Protein AF-X1BNF7-F1 (afdb_monomer)

pLDDT: mean 85.46, std 10.98, range [56.09, 97.94]

Organism: NCBI:txid412755

Sequence (201 aa):
MNPGVFVPNIRRFVTGIESASKRLAVSIHEDSFTQRNDVMMGLYATAMIAQDDRNWLPTDAMIDNWFSLALESQRDHRMYQYDWKTFDGTVKQFDNLSLSYILLSEIRSFQSDINMVGSISQNGGVPRVTTDGRIKTMPLIHCLDHHSFTELAHYMPYTGEPYSVLFGNIWRQVVGVNPRKPSYEKYYPTMEAQPFVIQVR

Solvent-accessible surface area (backbone atoms only — not comparable to full-atom values): 11619 Å² total; per-residue (Å²): 129,64,86,49,50,78,40,75,93,78,70,41,76,43,34,41,62,22,51,50,32,38,48,55,41,50,50,39,58,73,69,12,35,76,89,58,38,65,58,44,26,47,25,33,53,47,19,46,47,28,68,74,38,78,83,62,74,82,52,70,69,55,53,54,50,51,53,50,50,50,54,52,21,69,69,42,58,32,21,49,46,66,51,45,87,74,46,82,85,64,79,84,60,96,47,48,46,36,47,34,23,52,44,36,51,74,67,61,60,58,67,66,58,34,26,33,41,38,20,21,35,58,64,70,59,42,73,34,83,37,68,88,45,72,68,95,68,82,61,71,63,57,75,62,42,58,92,81,42,66,66,57,67,77,74,43,86,84,81,83,66,58,66,69,58,53,52,53,50,49,36,70,74,51,58,74,67,53,50,58,41,75,91,39,50,85,50,60,87,55,51,74,71,33,68,70,51,56,77,68,109

Secondary structure (DSSP, 8-state):
----EEEGGGTEEE-HHHHHHHHHHHHHHHH---S-HHHHHHHHHHHHHHHH-TT----HHHHHHHHHHHHHHHH--EEE---TTS--S---S-SHHHHHHHHHHHHT--HHHHHHHHHHHHTTS-EEE------SS--GGGG--TTT-TTHHHHS---S--HHHHHHHHIIIII---TTSGGGGGGTTTGGGSHHHHHH-

Radius of gyration: 17.9 Å; Cα contacts (8 Å, |Δi|>4): 240; chains: 1; bounding box: 45×35×38 Å

Structure (mmCIF, N/CA/C/O backbone):
data_AF-X1BNF7-F1
#
_entry.id   AF-X1BNF7-F1
#
loop_
_atom_site.group_PDB
_atom_site.id
_atom_site.type_symbol
_atom_site.label_atom_id
_atom_site.label_alt_id
_atom_site.label_comp_id
_atom_site.label_asym_id
_atom_site.label_entity_id
_atom_site.label_seq_id
_atom_site.pdbx_PDB_ins_code
_atom_site.Cartn_x
_atom_site.Cartn_y
_atom_site.Cartn_z
_atom_site.occupancy
_atom_site.B_iso_or_equiv
_atom_site.a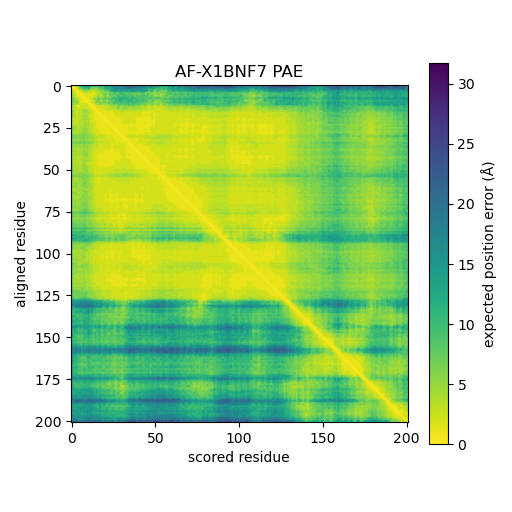uth_seq_id
_atom_site.auth_comp_id
_atom_site.auth_asym_id
_atom_site.auth_atom_id
_atom_site.pdbx_PDB_model_num
ATOM 1 N N . MET A 1 1 ? -5.218 -12.466 15.991 1.00 56.09 1 MET A N 1
ATOM 2 C CA . MET A 1 1 ? -5.023 -11.196 15.253 1.00 56.09 1 MET A CA 1
ATOM 3 C C . MET A 1 1 ? -4.109 -10.294 16.063 1.00 56.09 1 MET A C 1
ATOM 5 O O . MET A 1 1 ? -4.171 -10.358 17.284 1.00 56.09 1 MET A O 1
ATOM 9 N N . ASN A 1 2 ? -3.245 -9.511 15.410 1.00 66.44 2 ASN A N 1
ATOM 10 C CA . ASN A 1 2 ? -2.379 -8.550 16.099 1.00 66.44 2 ASN A CA 1
ATOM 11 C C . ASN A 1 2 ? -3.260 -7.492 16.803 1.00 66.44 2 ASN A C 1
ATOM 13 O O . ASN A 1 2 ? -4.135 -6.934 16.133 1.00 66.44 2 ASN A O 1
ATOM 17 N N . PRO A 1 3 ? -3.071 -7.232 18.113 1.00 69.75 3 PRO A N 1
ATOM 18 C CA . PRO A 1 3 ? -3.906 -6.301 18.869 1.00 69.75 3 PRO A CA 1
ATOM 19 C C . PRO A 1 3 ? -3.839 -4.863 18.344 1.00 69.75 3 PRO A C 1
ATOM 21 O O . PRO A 1 3 ? -4.772 -4.111 18.592 1.00 69.75 3 PRO A O 1
ATOM 24 N N . GLY A 1 4 ? -2.800 -4.491 17.589 1.00 78.19 4 GLY A N 1
ATOM 25 C CA . GLY A 1 4 ? -2.594 -3.139 17.076 1.00 78.19 4 GLY A CA 1
ATOM 26 C C . GLY A 1 4 ? -1.460 -2.401 17.786 1.00 78.19 4 GLY A C 1
ATOM 27 O O . GLY A 1 4 ? -0.798 -2.948 18.667 1.00 78.19 4 GLY A O 1
ATOM 28 N N . VAL A 1 5 ? -1.224 -1.149 17.394 1.00 80.25 5 VAL A N 1
ATOM 29 C CA . VAL A 1 5 ? -0.155 -0.308 17.954 1.00 80.25 5 VAL A CA 1
ATOM 30 C C . VAL A 1 5 ? -0.620 1.136 18.113 1.00 80.25 5 VAL A C 1
ATOM 32 O O . VAL A 1 5 ? -1.388 1.656 17.302 1.00 80.25 5 VAL A O 1
ATOM 35 N N . PHE A 1 6 ? -0.155 1.811 19.165 1.00 80.00 6 PHE A N 1
ATOM 36 C CA . PHE A 1 6 ? -0.357 3.249 19.303 1.00 80.00 6 PHE A CA 1
ATOM 37 C C . PHE A 1 6 ? 0.606 4.006 18.387 1.00 80.00 6 PHE A C 1
ATOM 39 O O . PHE A 1 6 ? 1.818 3.826 18.477 1.00 80.00 6 PHE A O 1
ATOM 46 N N . VAL A 1 7 ? 0.070 4.869 17.524 1.00 77.06 7 VAL A N 1
ATOM 47 C CA . VAL A 1 7 ? 0.844 5.685 16.586 1.00 77.06 7 VAL A CA 1
ATOM 48 C C . VAL A 1 7 ? 0.843 7.139 17.074 1.00 77.06 7 VAL A C 1
ATOM 50 O O . VAL A 1 7 ? -0.172 7.830 16.924 1.00 77.06 7 VAL A O 1
ATOM 53 N N . PRO A 1 8 ? 1.962 7.649 17.633 1.00 73.62 8 PRO A N 1
ATOM 54 C CA . PRO A 1 8 ? 2.004 8.976 18.253 1.00 73.62 8 PRO A CA 1
ATOM 55 C C . PRO A 1 8 ? 1.678 10.126 17.298 1.00 73.62 8 PRO A C 1
ATOM 57 O O . PRO A 1 8 ? 1.004 11.075 17.692 1.00 73.62 8 PRO A O 1
ATOM 60 N N . ASN A 1 9 ? 2.093 10.028 16.032 1.00 70.50 9 ASN A N 1
ATOM 61 C CA . ASN A 1 9 ? 1.924 11.101 1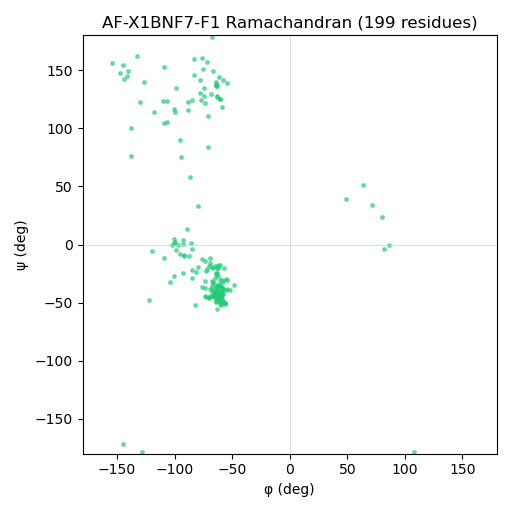5.044 1.00 70.50 9 ASN A CA 1
ATOM 62 C C . ASN A 1 9 ? 0.451 11.411 14.752 1.00 70.50 9 ASN A C 1
ATOM 64 O O . ASN A 1 9 ? 0.081 12.571 14.609 1.00 70.50 9 ASN A O 1
ATOM 68 N N . I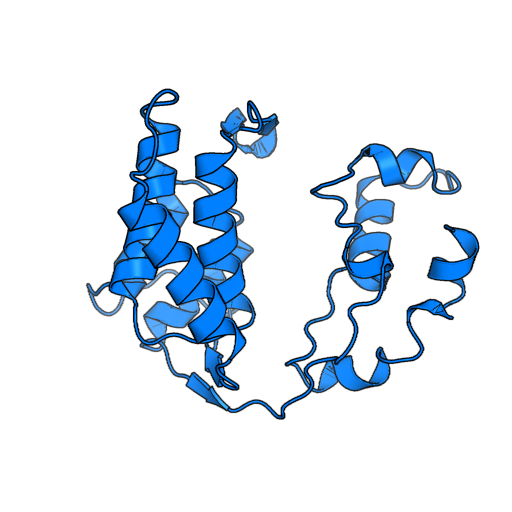LE A 1 10 ? -0.394 10.377 14.725 1.00 76.06 10 ILE A N 1
ATOM 69 C CA . ILE A 1 10 ? -1.851 10.512 14.569 1.00 76.06 10 ILE A CA 1
ATOM 70 C C . ILE A 1 10 ? -2.593 10.418 15.911 1.00 76.06 10 ILE A C 1
ATOM 72 O O . ILE A 1 10 ? -3.820 10.483 15.935 1.00 76.06 10 ILE A O 1
ATOM 76 N N . ARG A 1 11 ? -1.847 10.276 17.020 1.00 79.38 11 ARG A N 1
ATOM 77 C CA . ARG A 1 11 ? -2.322 10.175 18.410 1.00 79.38 11 ARG A CA 1
ATOM 78 C C . ARG A 1 11 ? -3.442 9.148 18.595 1.00 79.38 11 ARG A C 1
ATOM 80 O O . ARG A 1 11 ? -4.394 9.387 19.335 1.00 79.38 11 ARG A O 1
ATOM 87 N N . ARG A 1 12 ? -3.342 8.009 17.906 1.00 83.06 12 ARG A N 1
ATOM 88 C CA . ARG A 1 12 ? -4.411 7.005 17.828 1.00 83.06 12 ARG A CA 1
ATOM 89 C C . ARG A 1 12 ? -3.852 5.591 17.895 1.00 83.06 12 ARG A C 1
ATOM 91 O O . ARG A 1 12 ? -2.734 5.330 17.459 1.00 83.06 12 ARG A O 1
ATOM 98 N N . PHE A 1 13 ? -4.648 4.684 18.448 1.00 83.69 13 PHE A N 1
ATOM 99 C CA . PHE A 1 13 ? -4.388 3.252 18.406 1.00 83.69 13 PHE A CA 1
ATOM 100 C C . PHE A 1 13 ? -4.924 2.668 17.094 1.00 83.69 13 PHE A C 1
ATOM 102 O O . PHE A 1 13 ? -6.100 2.856 16.789 1.00 83.69 13 PHE A O 1
ATOM 109 N N . VAL A 1 14 ? -4.059 2.000 16.334 1.00 84.25 14 VAL A N 1
ATOM 110 C CA . VAL A 1 14 ? -4.347 1.435 15.009 1.00 84.25 14 VAL A CA 1
ATOM 111 C C . VAL A 1 14 ? -4.457 -0.076 15.132 1.00 84.25 14 VAL A C 1
ATOM 113 O O . VAL A 1 14 ? -3.514 -0.723 15.591 1.00 84.25 14 VAL A O 1
ATOM 116 N N . THR A 1 15 ? -5.590 -0.644 14.720 1.00 87.94 15 THR A N 1
ATOM 117 C CA . THR A 1 15 ? -5.824 -2.094 14.787 1.00 87.94 15 THR A CA 1
ATOM 118 C C . THR A 1 15 ? -5.071 -2.837 13.680 1.00 87.94 15 THR A C 1
ATOM 120 O O . THR A 1 15 ? -4.685 -2.264 12.656 1.00 87.94 15 THR A O 1
ATOM 123 N N . GLY A 1 16 ? -4.875 -4.148 13.855 1.00 89.00 16 GLY A N 1
ATOM 124 C CA . GLY A 1 16 ? -4.273 -4.985 12.814 1.00 89.00 16 GLY A CA 1
ATOM 125 C C . GLY A 1 16 ? -5.067 -4.976 11.501 1.00 89.00 16 GLY A C 1
ATOM 126 O O . GLY A 1 16 ? -4.462 -4.947 10.435 1.00 89.00 16 GLY A O 1
ATOM 127 N N . ILE A 1 17 ? -6.403 -4.943 11.572 1.00 92.75 17 ILE A N 1
ATOM 128 C CA . ILE A 1 17 ? -7.292 -4.921 10.397 1.00 92.75 17 ILE A CA 1
ATOM 129 C C . ILE A 1 17 ? -7.202 -3.583 9.667 1.00 92.75 17 ILE A C 1
ATOM 131 O O . ILE A 1 17 ? -7.060 -3.571 8.443 1.00 92.75 17 ILE A O 1
ATOM 135 N N . GLU A 1 18 ? -7.226 -2.468 10.403 1.00 92.75 18 GLU A N 1
ATOM 136 C CA . GLU A 1 18 ? -7.026 -1.136 9.828 1.00 92.75 18 GLU A CA 1
ATOM 137 C C . GLU A 1 18 ? -5.688 -1.069 9.085 1.00 92.75 18 GLU A C 1
ATOM 139 O O . GLU A 1 18 ? -5.629 -0.677 7.919 1.00 92.75 18 GLU A O 1
ATOM 144 N N . SER A 1 19 ? -4.610 -1.502 9.746 1.00 90.25 19 SER A N 1
ATOM 145 C CA . SER A 1 19 ? -3.276 -1.489 9.154 1.00 90.25 19 SER A CA 1
ATOM 146 C C . SER A 1 19 ? -3.200 -2.385 7.916 1.00 90.25 19 SER A C 1
ATOM 148 O O . SER A 1 19 ? -2.743 -1.931 6.869 1.00 90.25 19 SER A O 1
ATOM 150 N N . ALA A 1 20 ? -3.688 -3.626 8.003 1.00 92.06 20 ALA A N 1
ATOM 151 C CA . ALA A 1 20 ? -3.607 -4.600 6.918 1.00 92.06 20 ALA A CA 1
ATOM 152 C C . ALA A 1 20 ? -4.401 -4.168 5.678 1.00 92.06 20 ALA A C 1
ATOM 154 O O . ALA A 1 20 ? -3.856 -4.176 4.575 1.00 92.06 20 ALA A O 1
ATOM 155 N N . SER A 1 21 ? -5.657 -3.747 5.852 1.00 95.75 21 SER A N 1
ATOM 156 C CA . SER A 1 21 ? -6.522 -3.322 4.741 1.00 95.75 21 SER A CA 1
ATOM 157 C C . SER A 1 21 ? -5.976 -2.074 4.043 1.00 95.75 21 SER A C 1
ATOM 159 O O . SER A 1 21 ? -5.812 -2.067 2.821 1.00 95.75 21 SER A O 1
ATOM 161 N N . LYS A 1 22 ? -5.579 -1.056 4.818 1.00 95.25 22 LYS A N 1
ATOM 162 C CA . LYS A 1 22 ? -4.938 0.153 4.289 1.00 95.25 22 LYS A CA 1
ATOM 163 C C . LYS A 1 22 ? -3.637 -0.169 3.555 1.00 95.25 22 LYS A C 1
ATOM 165 O O . LYS A 1 22 ? -3.427 0.323 2.449 1.00 95.25 22 LYS A O 1
ATOM 170 N N . ARG A 1 23 ? -2.742 -0.956 4.166 1.00 92.56 23 ARG A N 1
ATOM 171 C CA . ARG A 1 23 ? -1.431 -1.278 3.579 1.00 92.56 23 ARG A CA 1
ATOM 172 C C . ARG A 1 23 ? -1.573 -2.080 2.296 1.00 92.56 23 ARG A C 1
ATOM 174 O O . ARG A 1 23 ? -0.885 -1.753 1.341 1.00 92.56 23 ARG A O 1
ATOM 181 N N . LEU A 1 24 ? -2.495 -3.042 2.237 1.00 95.62 24 LEU A N 1
ATOM 182 C CA . LEU A 1 24 ? -2.755 -3.788 1.008 1.00 95.62 24 LEU A CA 1
ATOM 183 C C . LEU A 1 24 ? -3.156 -2.853 -0.144 1.00 95.62 24 LEU A C 1
ATOM 185 O O . LEU A 1 24 ? -2.564 -2.924 -1.220 1.00 95.62 24 LEU A O 1
ATOM 189 N N . ALA A 1 25 ? -4.104 -1.942 0.090 1.00 97.25 25 ALA A N 1
ATOM 190 C CA . ALA A 1 25 ? -4.533 -0.987 -0.930 1.00 97.25 25 ALA A CA 1
ATOM 191 C C . ALA A 1 25 ? -3.404 -0.022 -1.339 1.00 97.25 25 ALA A C 1
ATOM 193 O O . ALA A 1 25 ? -3.158 0.180 -2.527 1.00 97.25 25 ALA A O 1
ATOM 194 N N . VAL A 1 26 ? -2.662 0.535 -0.374 1.00 95.69 26 VAL A N 1
ATOM 195 C CA . VAL A 1 26 ? -1.529 1.432 -0.667 1.00 95.69 26 VAL A CA 1
ATOM 196 C C . VAL A 1 26 ? -0.449 0.714 -1.480 1.00 95.69 26 VAL A C 1
ATOM 198 O O . VAL A 1 26 ? -0.023 1.252 -2.496 1.00 95.69 26 VAL A O 1
ATOM 201 N N . SER A 1 27 ? -0.057 -0.507 -1.107 1.00 93.56 27 SER A N 1
ATOM 202 C CA . SER A 1 27 ? 0.958 -1.273 -1.842 1.00 93.56 27 SER A CA 1
ATOM 203 C C . SER A 1 27 ? 0.525 -1.601 -3.273 1.00 93.56 27 SER A C 1
ATOM 205 O O . SER A 1 27 ? 1.345 -1.561 -4.189 1.00 93.56 27 SER A O 1
ATOM 207 N N . ILE A 1 28 ? -0.763 -1.882 -3.502 1.00 95.88 28 ILE A N 1
ATOM 208 C CA . ILE A 1 28 ? -1.275 -2.082 -4.863 1.00 95.88 28 ILE A CA 1
ATOM 209 C C . ILE A 1 28 ? -1.201 -0.777 -5.666 1.00 95.88 28 ILE A C 1
ATOM 211 O O . ILE A 1 28 ? -0.742 -0.808 -6.804 1.00 95.88 28 ILE A O 1
ATOM 215 N N . HIS A 1 29 ? -1.591 0.366 -5.093 1.00 96.06 29 HIS A N 1
ATOM 216 C CA . HIS A 1 29 ? -1.462 1.659 -5.773 1.00 96.06 29 HIS A CA 1
ATOM 217 C C . HIS A 1 29 ? -0.005 2.049 -6.062 1.00 96.06 29 HIS A C 1
ATOM 219 O O . HIS A 1 29 ? 0.281 2.620 -7.115 1.00 96.06 29 HIS A O 1
ATOM 225 N N . GLU A 1 30 ? 0.906 1.748 -5.139 1.00 92.81 30 GLU A N 1
ATOM 226 C CA . GLU A 1 30 ? 2.311 2.138 -5.226 1.00 92.81 30 GLU A CA 1
ATOM 227 C C . GLU A 1 30 ? 3.078 1.332 -6.273 1.00 92.81 30 GLU A C 1
ATOM 229 O O . GLU A 1 30 ? 3.832 1.902 -7.074 1.00 92.81 30 GLU A O 1
ATOM 234 N N . ASP A 1 31 ? 2.872 0.015 -6.266 1.00 89.25 31 ASP A N 1
ATOM 235 C CA . ASP A 1 31 ? 3.743 -0.925 -6.958 1.00 89.25 31 ASP A CA 1
ATOM 236 C C . ASP A 1 31 ? 3.029 -1.742 -8.030 1.00 89.25 31 ASP A C 1
ATOM 238 O O . ASP A 1 31 ? 3.684 -2.512 -8.726 1.00 89.25 31 ASP A O 1
ATOM 242 N N . SER A 1 32 ? 1.713 -1.635 -8.182 1.00 92.38 32 SER A N 1
ATOM 243 C CA . SER A 1 32 ? 0.928 -2.533 -9.027 1.00 92.38 32 SER A CA 1
ATOM 244 C C . SER A 1 32 ? -0.235 -1.809 -9.715 1.00 92.38 32 SER A C 1
ATOM 246 O O . SER A 1 32 ? -0.294 -0.577 -9.758 1.00 92.38 32 SER A O 1
ATOM 248 N N . PHE A 1 33 ? -1.106 -2.578 -10.360 1.00 94.88 33 PHE A N 1
ATOM 249 C CA . PHE A 1 33 ? -2.278 -2.113 -11.074 1.00 94.88 33 PHE A CA 1
ATOM 250 C C . PHE A 1 33 ? -3.417 -3.119 -10.910 1.00 94.88 33 PHE A C 1
ATOM 252 O O . PHE A 1 33 ? -3.205 -4.329 -10.949 1.00 94.88 33 PHE A O 1
ATOM 259 N N . THR A 1 34 ? -4.636 -2.604 -10.788 1.00 96.50 34 THR A N 1
ATOM 260 C CA . THR A 1 34 ? -5.869 -3.387 -10.845 1.00 96.50 34 THR A CA 1
ATOM 261 C C . THR A 1 34 ? -6.963 -2.566 -11.523 1.00 96.50 34 THR A C 1
ATOM 263 O O . THR A 1 34 ? -6.940 -1.336 -11.516 1.00 96.50 34 THR A O 1
ATOM 266 N N . GLN A 1 35 ? -7.945 -3.240 -12.118 1.00 95.69 35 GLN A N 1
ATOM 267 C CA . GLN A 1 35 ? -9.167 -2.584 -12.598 1.00 95.69 35 GLN A CA 1
ATOM 268 C C . GLN A 1 35 ? -10.278 -2.583 -11.540 1.00 95.69 35 GLN A C 1
ATOM 270 O O . GLN A 1 35 ? -11.293 -1.909 -11.705 1.00 95.69 35 GLN A O 1
ATOM 275 N N . ARG A 1 36 ? -10.085 -3.313 -10.438 1.00 96.94 36 ARG A N 1
ATOM 276 C CA . ARG A 1 36 ? -11.080 -3.544 -9.387 1.00 96.94 36 ARG A CA 1
ATOM 277 C C . ARG A 1 36 ? -11.057 -2.430 -8.344 1.00 96.94 36 ARG A C 1
ATOM 279 O O . ARG A 1 36 ? -10.811 -2.646 -7.155 1.00 96.94 36 ARG A O 1
ATOM 286 N N . ASN A 1 37 ? -11.282 -1.205 -8.814 1.00 96.06 37 ASN A N 1
ATOM 287 C CA . ASN A 1 37 ? -11.248 -0.003 -7.979 1.00 96.06 37 ASN A CA 1
ATOM 288 C C . ASN A 1 37 ? -12.334 -0.019 -6.887 1.00 96.06 37 ASN A C 1
ATOM 290 O O . ASN A 1 37 ? -12.178 0.623 -5.855 1.00 96.06 37 ASN A O 1
ATOM 294 N N . ASP A 1 38 ? -13.425 -0.756 -7.098 1.00 96.88 38 ASP A N 1
ATOM 295 C CA . ASP A 1 38 ? -14.463 -1.027 -6.098 1.00 96.88 38 ASP A CA 1
ATOM 296 C C . ASP A 1 38 ? -13.907 -1.765 -4.871 1.00 96.88 38 ASP A C 1
ATOM 298 O O . ASP A 1 38 ? -14.185 -1.377 -3.736 1.00 96.88 38 ASP A O 1
ATOM 302 N N . VAL A 1 39 ? -13.062 -2.778 -5.081 1.00 97.38 39 VAL A N 1
ATOM 303 C CA . VAL A 1 39 ? -12.445 -3.539 -3.985 1.00 97.38 39 VAL A CA 1
ATOM 304 C C . VAL A 1 39 ? -11.364 -2.717 -3.290 1.00 97.38 39 VAL A C 1
ATOM 306 O O . VAL A 1 39 ? -11.266 -2.754 -2.066 1.00 97.38 39 VAL A O 1
ATOM 309 N N . MET A 1 40 ? -10.598 -1.926 -4.048 1.00 97.31 40 MET A N 1
ATOM 310 C CA . MET A 1 40 ? -9.619 -0.978 -3.499 1.00 97.31 40 MET A CA 1
ATOM 311 C C . MET A 1 40 ? -10.284 0.049 -2.576 1.00 97.31 40 MET A C 1
ATOM 313 O O . MET A 1 40 ? -9.860 0.233 -1.435 1.00 97.31 40 MET A O 1
ATOM 317 N N . MET A 1 41 ? -11.386 0.652 -3.026 1.00 97.38 41 MET A N 1
ATOM 318 C CA . MET A 1 41 ? -12.207 1.535 -2.198 1.00 97.38 41 MET A CA 1
ATOM 319 C C . MET A 1 41 ? -12.757 0.790 -0.971 1.00 97.38 41 MET A C 1
ATOM 321 O O . MET A 1 41 ? -12.721 1.318 0.139 1.00 97.38 41 MET A O 1
ATOM 325 N N . GLY A 1 42 ? -13.215 -0.455 -1.145 1.00 97.69 42 GLY A N 1
ATOM 326 C CA . GLY A 1 42 ? -13.699 -1.310 -0.059 1.00 97.69 42 GLY A CA 1
ATOM 327 C C . GLY A 1 42 ? -12.647 -1.612 1.016 1.00 97.69 42 GLY A C 1
ATOM 328 O O . GLY A 1 42 ? -12.987 -1.681 2.199 1.00 97.69 42 GLY A O 1
ATOM 329 N N . LEU A 1 43 ? -11.368 -1.736 0.645 1.00 97.94 43 LEU A N 1
ATOM 330 C CA . LEU A 1 43 ? -10.259 -1.870 1.596 1.00 97.94 43 LEU A CA 1
ATOM 331 C C . LEU A 1 43 ? -10.105 -0.612 2.460 1.00 97.94 43 LEU A C 1
ATOM 333 O O . LEU A 1 43 ? -9.997 -0.725 3.680 1.00 97.94 43 LEU A O 1
ATOM 337 N N . TYR A 1 44 ? -10.160 0.582 1.864 1.00 97.94 44 TYR A N 1
ATOM 338 C CA . TYR A 1 44 ? -10.112 1.831 2.632 1.00 97.94 44 TYR A CA 1
ATOM 339 C C . TYR A 1 44 ? -11.360 2.030 3.497 1.00 97.94 44 TYR A C 1
ATOM 341 O O . TYR A 1 44 ? -11.243 2.384 4.667 1.00 97.94 44 TYR A O 1
ATOM 349 N N . ALA A 1 45 ? -12.550 1.719 2.981 1.00 97.38 45 ALA A N 1
ATOM 350 C CA . ALA A 1 45 ? -13.772 1.743 3.782 1.00 97.38 45 ALA A CA 1
ATOM 351 C C . ALA A 1 45 ? -13.678 0.784 4.982 1.00 97.38 45 ALA A C 1
ATOM 353 O O . ALA A 1 45 ? -14.051 1.142 6.096 1.00 97.38 45 ALA A O 1
ATOM 354 N N . THR A 1 46 ? -13.098 -0.404 4.787 1.00 96.81 46 THR A N 1
ATOM 355 C CA . THR A 1 46 ? -12.844 -1.355 5.877 1.00 96.81 46 THR A CA 1
ATOM 356 C C . THR A 1 46 ? -11.877 -0.789 6.915 1.00 96.81 46 THR A C 1
ATOM 358 O O . THR A 1 46 ? -12.122 -0.922 8.113 1.00 96.81 46 THR A O 1
ATOM 361 N N . ALA A 1 47 ? -10.804 -0.123 6.482 1.00 95.69 47 ALA A N 1
ATOM 362 C CA . ALA A 1 47 ? -9.878 0.531 7.399 1.00 95.69 47 ALA A CA 1
ATOM 363 C C . ALA A 1 47 ? -10.580 1.603 8.251 1.00 95.69 47 ALA A C 1
ATOM 365 O O . ALA A 1 47 ? -10.335 1.674 9.454 1.00 95.69 47 ALA A O 1
ATOM 366 N N . MET A 1 48 ? -11.494 2.382 7.660 1.00 95.44 48 MET A N 1
ATOM 367 C CA . MET A 1 48 ? -12.312 3.351 8.400 1.00 95.44 48 MET A CA 1
ATOM 368 C C . MET A 1 48 ? -13.261 2.688 9.401 1.00 95.44 48 MET A C 1
ATOM 370 O O . MET A 1 48 ? -13.350 3.141 10.538 1.00 95.44 48 MET A O 1
ATOM 374 N N . ILE A 1 49 ? -13.941 1.607 9.011 1.00 95.75 49 ILE A N 1
ATOM 375 C CA . ILE A 1 49 ? -14.830 0.869 9.921 1.00 95.75 49 ILE A CA 1
ATOM 376 C C . ILE A 1 49 ? -14.028 0.316 11.100 1.00 95.75 49 ILE A C 1
ATOM 378 O O . ILE A 1 49 ? -14.426 0.504 12.241 1.00 95.75 49 ILE A O 1
ATOM 382 N N . ALA A 1 50 ? -12.867 -0.292 10.849 1.00 93.81 50 ALA A N 1
ATOM 383 C CA . ALA A 1 50 ? -11.999 -0.827 11.900 1.00 93.81 50 ALA A CA 1
ATOM 384 C C . ALA A 1 50 ? -11.381 0.261 12.803 1.00 93.81 50 ALA A C 1
ATOM 386 O O . ALA A 1 50 ? -10.919 -0.036 13.909 1.00 93.81 50 ALA A O 1
ATOM 387 N N . GLN A 1 51 ? -11.338 1.508 12.325 1.00 90.38 51 GLN A N 1
ATOM 388 C CA . GLN A 1 51 ? -10.962 2.676 13.116 1.00 90.38 51 GLN A CA 1
ATOM 389 C C . GLN A 1 51 ? -12.093 3.117 14.060 1.00 90.38 51 GLN A C 1
ATOM 391 O O . GLN A 1 51 ? -11.792 3.559 15.173 1.00 90.38 51 GLN A O 1
ATOM 396 N N . ASP A 1 52 ? -13.352 3.005 13.629 1.00 92.25 52 ASP A N 1
ATOM 397 C CA . ASP A 1 52 ? -14.539 3.387 14.404 1.00 92.25 52 ASP A CA 1
ATOM 398 C C . ASP A 1 52 ? -14.968 2.281 15.387 1.00 92.25 52 ASP A C 1
ATOM 400 O O . ASP A 1 52 ? -15.036 2.504 16.597 1.00 92.25 52 ASP A O 1
ATOM 404 N N . ASP A 1 53 ? -15.137 1.053 14.892 1.00 92.88 53 ASP A N 1
ATOM 405 C CA . ASP A 1 53 ? -15.445 -0.138 15.682 1.00 92.88 53 ASP A CA 1
ATOM 406 C C . ASP A 1 53 ? -14.243 -1.091 15.736 1.00 92.88 53 ASP A C 1
ATOM 408 O O . ASP A 1 53 ? -13.939 -1.840 14.806 1.00 92.88 53 ASP A O 1
ATOM 412 N N . ARG A 1 54 ? -13.569 -1.106 16.890 1.00 85.38 54 ARG A N 1
ATOM 413 C CA . ARG A 1 54 ? -12.383 -1.947 17.131 1.00 85.38 54 ARG A CA 1
ATOM 414 C C . ARG A 1 54 ? -12.690 -3.440 17.226 1.00 85.38 54 ARG A C 1
ATOM 416 O O . ARG A 1 54 ? -11.759 -4.239 17.148 1.00 85.38 54 ARG A O 1
ATOM 423 N N . ASN A 1 55 ? -13.949 -3.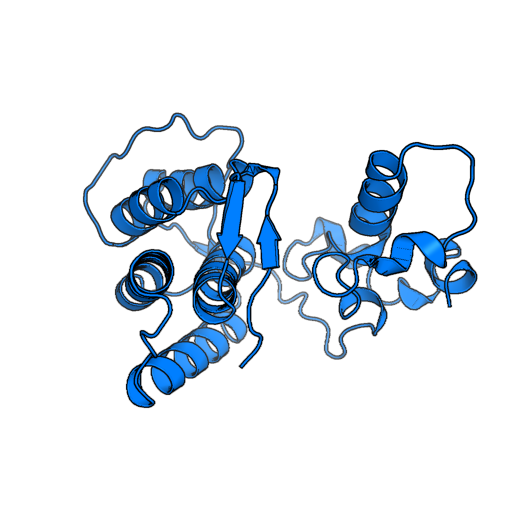805 17.459 1.00 88.94 55 ASN A N 1
ATOM 424 C CA . ASN A 1 55 ? -14.383 -5.196 17.555 1.00 88.94 55 ASN A CA 1
ATOM 425 C C . ASN A 1 55 ? -14.929 -5.717 16.227 1.00 88.94 55 ASN A C 1
ATOM 427 O O . ASN A 1 55 ? -15.191 -6.915 16.108 1.00 88.94 55 ASN A O 1
ATOM 431 N N . TRP A 1 56 ? -15.103 -4.839 15.239 1.00 93.81 56 TRP A N 1
ATOM 432 C CA . TRP A 1 56 ? -15.540 -5.240 13.919 1.00 93.81 56 TRP A CA 1
ATOM 433 C C . TRP A 1 56 ? -14.499 -6.146 13.258 1.00 93.81 56 TRP A C 1
ATOM 435 O O . TRP A 1 56 ? -13.291 -5.897 13.312 1.00 93.81 56 TRP A O 1
ATOM 445 N N . LEU A 1 57 ? -14.982 -7.198 12.600 1.00 94.06 57 LEU A N 1
ATOM 446 C CA . LEU A 1 57 ? -14.166 -8.159 11.870 1.00 94.06 57 LEU A CA 1
ATOM 447 C C . LEU A 1 57 ? -14.687 -8.289 10.432 1.00 94.06 57 LEU A C 1
ATOM 449 O O . LEU A 1 57 ? -15.905 -8.341 10.234 1.00 94.06 57 LEU A O 1
ATOM 453 N N . PRO A 1 58 ? -13.797 -8.385 9.427 1.00 95.19 58 PRO A N 1
ATOM 454 C CA . PRO A 1 58 ? -14.213 -8.691 8.069 1.00 95.19 58 PRO A CA 1
ATOM 455 C C . PRO A 1 58 ? -14.773 -10.111 7.997 1.00 95.19 58 PRO A C 1
ATOM 457 O O . PRO A 1 58 ? -14.335 -11.009 8.716 1.00 95.19 58 PRO A O 1
ATOM 460 N N . THR A 1 59 ? -15.725 -10.318 7.092 1.00 97.00 59 THR A N 1
ATOM 461 C CA . THR A 1 59 ? -16.215 -11.667 6.783 1.00 97.00 59 THR A CA 1
ATOM 462 C C . THR A 1 59 ? -15.169 -12.453 5.992 1.00 97.00 59 THR A C 1
ATOM 464 O O . THR A 1 59 ? -14.359 -11.857 5.277 1.00 97.00 59 THR A O 1
ATOM 467 N N . ASP A 1 60 ? -15.230 -13.784 6.041 1.00 96.88 60 ASP A N 1
ATOM 468 C CA . ASP A 1 60 ? -14.336 -14.651 5.256 1.00 96.88 60 ASP A CA 1
ATOM 469 C C . ASP A 1 60 ? -14.391 -14.319 3.756 1.00 96.88 60 ASP A C 1
ATOM 471 O O . ASP A 1 60 ? -13.359 -14.214 3.100 1.00 96.88 60 ASP A O 1
ATOM 475 N N . ALA A 1 61 ? -15.579 -14.003 3.230 1.00 97.38 61 ALA A N 1
ATOM 476 C CA . ALA A 1 61 ? -15.751 -13.591 1.838 1.00 97.38 61 ALA A CA 1
ATOM 477 C C . ALA A 1 61 ? -15.010 -12.284 1.492 1.00 97.38 61 ALA A C 1
ATOM 479 O O . ALA A 1 61 ? -14.495 -12.136 0.383 1.00 97.38 61 ALA A O 1
ATOM 480 N N . MET A 1 62 ? -14.936 -11.323 2.424 1.00 97.00 62 MET A N 1
ATOM 481 C CA . MET A 1 62 ? -14.133 -10.110 2.226 1.00 97.00 62 MET A CA 1
ATOM 482 C C . MET A 1 62 ? -12.646 -10.451 2.188 1.00 97.00 62 MET A C 1
ATOM 484 O O . MET A 1 62 ? -11.939 -9.974 1.303 1.00 97.00 62 MET A O 1
ATOM 488 N N . ILE A 1 63 ? -12.191 -11.305 3.107 1.00 96.56 63 ILE A N 1
ATOM 489 C CA . ILE A 1 63 ? -10.798 -11.753 3.185 1.00 96.56 63 ILE A CA 1
ATOM 490 C C . ILE A 1 63 ? -10.393 -12.477 1.891 1.00 96.56 63 ILE A C 1
ATOM 492 O O . ILE A 1 63 ? -9.378 -12.126 1.286 1.00 96.56 63 ILE A O 1
ATOM 496 N N . ASP A 1 64 ? -11.210 -13.415 1.408 1.00 97.56 64 ASP A N 1
ATOM 497 C CA . ASP A 1 64 ? -10.989 -14.128 0.143 1.00 97.56 64 ASP A CA 1
ATOM 498 C C . ASP A 1 64 ? -10.898 -13.167 -1.047 1.00 97.56 64 ASP A C 1
ATOM 500 O O . ASP A 1 64 ? -10.054 -13.317 -1.941 1.00 97.56 64 ASP A O 1
ATOM 504 N N . ASN A 1 65 ? -11.739 -12.130 -1.045 1.00 97.19 65 ASN A N 1
ATOM 505 C CA . ASN A 1 65 ? -11.725 -11.114 -2.083 1.00 97.19 65 ASN A CA 1
ATOM 506 C C . ASN A 1 65 ? -10.438 -10.270 -2.050 1.00 97.19 65 ASN A C 1
ATOM 508 O O . ASN A 1 65 ? -9.883 -9.950 -3.103 1.00 97.19 65 ASN A O 1
ATOM 512 N N . TRP A 1 66 ? -9.924 -9.953 -0.858 1.00 97.38 66 TRP A N 1
ATOM 513 C CA . TRP A 1 66 ? -8.657 -9.236 -0.683 1.00 97.38 66 TRP A CA 1
ATOM 514 C C . TRP A 1 66 ? -7.464 -10.061 -1.160 1.00 97.38 66 TRP A C 1
ATOM 516 O O . TRP A 1 66 ? -6.606 -9.537 -1.870 1.00 97.38 66 TRP A O 1
ATOM 526 N N . PHE A 1 67 ? -7.424 -11.357 -0.836 1.00 97.06 67 PHE A N 1
ATOM 527 C CA . PHE A 1 67 ? -6.383 -12.257 -1.337 1.00 97.06 67 PHE A CA 1
ATOM 528 C C . PHE A 1 67 ? -6.441 -12.408 -2.856 1.00 97.06 67 PHE A C 1
ATOM 530 O O . PHE A 1 67 ? -5.407 -12.359 -3.523 1.00 97.06 67 PHE A O 1
ATOM 537 N N . SER A 1 68 ? -7.643 -12.531 -3.417 1.00 97.56 68 SER A N 1
ATOM 538 C CA . SER A 1 68 ? -7.835 -12.608 -4.866 1.00 97.56 68 SER A CA 1
ATOM 539 C C . SER A 1 68 ? -7.333 -11.341 -5.563 1.00 97.56 68 SER A C 1
ATOM 541 O O . SER A 1 68 ? -6.580 -11.432 -6.532 1.00 97.56 68 SER A O 1
ATOM 543 N N . LEU A 1 69 ? -7.677 -10.165 -5.027 1.00 97.75 69 LEU A N 1
ATOM 544 C CA . LEU A 1 69 ? -7.185 -8.874 -5.507 1.00 97.75 69 LEU A CA 1
ATOM 545 C C . LEU A 1 69 ? -5.654 -8.777 -5.423 1.00 97.75 69 LEU A C 1
ATOM 547 O O . LEU A 1 69 ? -5.015 -8.329 -6.377 1.00 97.75 69 LEU A O 1
ATOM 551 N N . ALA A 1 70 ? -5.060 -9.200 -4.304 1.00 96.12 70 ALA A N 1
ATOM 552 C CA . ALA A 1 70 ? -3.614 -9.178 -4.105 1.00 96.12 70 ALA A CA 1
ATOM 553 C C . ALA A 1 70 ? -2.890 -10.033 -5.156 1.00 96.12 70 ALA A C 1
ATOM 555 O O . ALA A 1 70 ? -1.943 -9.565 -5.786 1.00 96.12 70 ALA A O 1
ATOM 556 N N . LEU A 1 71 ? -3.362 -11.264 -5.384 1.00 95.12 71 LEU A N 1
ATOM 557 C CA . LEU A 1 71 ? -2.787 -12.186 -6.367 1.00 95.12 71 LEU A CA 1
ATOM 558 C C . LEU A 1 71 ? -2.954 -11.678 -7.802 1.00 95.12 71 LEU A C 1
ATOM 560 O O . LEU A 1 71 ? -2.021 -11.773 -8.597 1.00 95.12 71 LEU A O 1
ATOM 564 N N . GLU A 1 72 ? -4.127 -11.142 -8.139 1.00 95.56 72 GLU A N 1
ATOM 565 C CA . GLU A 1 72 ? -4.401 -10.538 -9.447 1.00 95.56 72 GLU A CA 1
ATOM 566 C C . GLU A 1 72 ? -3.447 -9.370 -9.720 1.00 95.56 72 GLU A C 1
ATOM 568 O O . GLU A 1 72 ? -2.729 -9.374 -10.720 1.00 95.56 72 GLU A O 1
ATOM 573 N N . SER A 1 73 ? -3.365 -8.427 -8.780 1.00 94.31 73 SER A N 1
ATOM 574 C CA . SER A 1 73 ? -2.507 -7.244 -8.892 1.00 94.31 73 SER A CA 1
ATOM 575 C C . SER A 1 73 ? -1.027 -7.652 -8.963 1.00 94.31 73 SER A C 1
ATOM 577 O O . SER A 1 73 ? -0.265 -7.190 -9.813 1.00 94.31 73 SER A O 1
ATOM 579 N N . GLN A 1 74 ? -0.591 -8.608 -8.135 1.00 90.25 74 GLN A N 1
ATOM 580 C CA . GLN A 1 74 ? 0.781 -9.125 -8.173 1.00 90.25 74 GLN A CA 1
ATOM 581 C C . GLN A 1 74 ? 1.147 -9.730 -9.543 1.00 90.25 74 GLN A C 1
ATOM 583 O O . GLN A 1 74 ? 2.292 -9.600 -10.000 1.00 90.25 74 GLN A O 1
ATOM 588 N N . ARG A 1 75 ? 0.196 -10.403 -10.197 1.00 90.69 75 ARG A N 1
ATOM 589 C CA . ARG A 1 75 ? 0.399 -11.010 -11.517 1.00 90.69 75 ARG A CA 1
ATOM 590 C C . ARG A 1 75 ? 0.452 -9.971 -12.630 1.00 90.69 75 ARG A C 1
ATOM 592 O O . ARG A 1 75 ? 1.192 -10.202 -13.586 1.00 90.69 75 ARG A O 1
ATOM 599 N N . ASP A 1 76 ? -0.259 -8.852 -12.491 1.00 90.94 76 ASP A N 1
ATOM 600 C CA . ASP A 1 76 ? -0.221 -7.754 -13.455 1.00 90.94 76 ASP A CA 1
ATOM 601 C C . ASP A 1 76 ? 1.183 -7.115 -13.522 1.00 90.94 76 ASP A C 1
ATOM 603 O O . ASP A 1 76 ? 1.880 -6.906 -12.519 1.00 90.94 76 ASP A O 1
ATOM 607 N N . HIS A 1 77 ? 1.617 -6.844 -14.750 1.00 89.06 77 HIS A N 1
ATOM 608 C CA . HIS A 1 77 ? 2.911 -6.234 -15.067 1.00 89.06 77 HIS A CA 1
ATOM 609 C C . HIS A 1 77 ? 2.831 -4.708 -15.154 1.00 89.06 77 HIS A C 1
ATOM 611 O O . HIS A 1 77 ? 3.846 -4.023 -15.297 1.00 89.06 77 HIS A O 1
ATOM 617 N N . ARG A 1 78 ? 1.624 -4.153 -15.137 1.00 91.94 78 ARG A N 1
ATOM 618 C CA . ARG A 1 78 ? 1.400 -2.717 -15.120 1.00 91.94 78 ARG A CA 1
ATOM 619 C C . ARG A 1 78 ? 1.513 -2.206 -13.692 1.00 91.94 78 ARG A C 1
ATOM 621 O O . ARG A 1 78 ? 1.347 -2.938 -12.719 1.00 91.94 78 ARG A O 1
ATOM 628 N N . MET A 1 79 ? 1.757 -0.911 -13.592 1.00 92.56 79 MET A N 1
ATOM 629 C CA . MET A 1 79 ? 1.547 -0.157 -12.367 1.00 92.56 79 MET A CA 1
ATOM 630 C C . MET A 1 79 ? 0.796 1.131 -12.673 1.00 92.56 79 MET A C 1
ATOM 632 O O . MET A 1 79 ? 0.783 1.562 -13.827 1.00 92.56 79 MET A O 1
ATOM 636 N N . TYR A 1 80 ? 0.204 1.780 -11.677 1.00 94.81 80 TYR A N 1
ATOM 637 C CA . TYR A 1 80 ? -0.343 3.114 -11.904 1.00 94.81 80 TYR A CA 1
ATOM 638 C C . TYR A 1 80 ? 0.763 4.109 -12.272 1.00 94.81 80 TYR A C 1
ATOM 640 O O . TYR A 1 80 ? 1.842 4.145 -11.674 1.00 94.81 80 TYR A O 1
ATOM 648 N N . GLN A 1 81 ? 0.490 4.939 -13.273 1.00 94.06 81 GLN A N 1
ATOM 649 C CA . GLN A 1 81 ? 1.250 6.157 -13.493 1.00 94.06 81 GLN A CA 1
ATOM 650 C C . GLN A 1 81 ? 0.833 7.166 -12.423 1.00 94.06 81 GLN A C 1
ATOM 652 O O . GLN A 1 81 ? -0.354 7.419 -12.253 1.00 94.06 81 GLN A O 1
ATOM 657 N N . TYR A 1 82 ? 1.788 7.747 -11.705 1.00 94.06 82 TYR A N 1
ATOM 658 C CA . TYR A 1 82 ? 1.519 8.823 -10.754 1.00 94.06 82 TYR A CA 1
ATOM 659 C C . TYR A 1 82 ? 2.751 9.699 -10.558 1.00 94.06 82 TYR A C 1
ATOM 661 O O . TYR A 1 82 ? 3.889 9.261 -10.746 1.00 94.06 82 TYR A O 1
ATOM 669 N N . ASP A 1 83 ? 2.503 10.934 -10.142 1.00 93.19 83 ASP A N 1
ATOM 670 C CA . ASP A 1 83 ? 3.499 11.845 -9.596 1.00 93.19 83 ASP A CA 1
ATOM 671 C C . ASP A 1 83 ? 2.886 12.562 -8.390 1.00 93.19 83 ASP A C 1
ATOM 673 O O . ASP A 1 83 ? 2.089 13.492 -8.505 1.00 93.19 83 ASP A O 1
ATOM 677 N N . TRP A 1 84 ? 3.231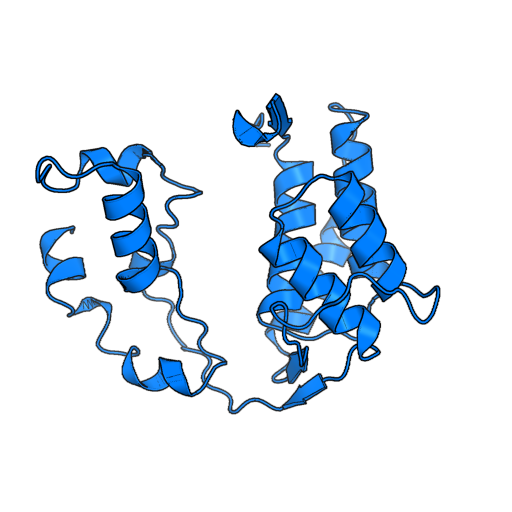 12.075 -7.203 1.00 93.19 84 TRP A N 1
ATOM 678 C CA . TRP A 1 84 ? 2.673 12.563 -5.944 1.00 93.19 84 TRP A CA 1
ATOM 679 C C . TRP A 1 84 ? 3.215 13.946 -5.550 1.00 93.19 84 TRP A C 1
ATOM 681 O O . TRP A 1 84 ? 2.663 14.588 -4.657 1.00 93.19 84 TRP A O 1
ATOM 691 N N . LYS A 1 85 ? 4.297 14.418 -6.188 1.00 93.38 85 LYS A N 1
ATOM 692 C CA . LYS A 1 85 ? 4.890 15.735 -5.904 1.00 93.38 85 LYS A CA 1
ATOM 693 C C . LYS A 1 85 ? 4.159 16.869 -6.611 1.00 93.38 85 LYS A C 1
ATOM 695 O O . LYS A 1 85 ? 4.253 18.008 -6.168 1.00 93.38 85 LYS A O 1
ATOM 700 N N . THR A 1 86 ? 3.472 16.559 -7.707 1.00 91.31 86 THR A N 1
ATOM 701 C CA . THR A 1 86 ? 2.733 17.525 -8.530 1.00 91.31 86 THR A CA 1
ATOM 702 C C . THR A 1 86 ? 1.225 17.484 -8.290 1.00 91.31 86 THR A C 1
ATOM 704 O O . THR A 1 86 ? 0.501 18.280 -8.880 1.00 91.31 86 THR A O 1
ATOM 707 N N . PHE A 1 87 ? 0.747 16.602 -7.406 1.00 94.56 87 PHE A N 1
ATOM 708 C CA . PHE A 1 87 ? -0.657 16.559 -7.011 1.00 94.56 87 PHE A CA 1
ATOM 709 C C . PHE A 1 87 ? -1.071 17.857 -6.303 1.00 94.56 87 PHE A C 1
ATOM 711 O O . PHE A 1 87 ? -0.448 18.267 -5.324 1.00 94.56 87 PHE A O 1
ATOM 718 N N . ASP A 1 88 ? -2.142 18.480 -6.791 1.00 91.88 88 ASP A N 1
ATOM 719 C CA . ASP A 1 88 ? -2.624 19.794 -6.345 1.00 91.88 88 ASP A CA 1
ATOM 720 C C . ASP A 1 88 ? -3.817 19.724 -5.373 1.00 91.88 88 ASP A C 1
ATOM 722 O O . ASP A 1 88 ? -4.323 20.760 -4.945 1.00 91.88 88 ASP A O 1
ATOM 726 N N . GLY A 1 89 ? -4.273 18.519 -5.010 1.00 90.56 89 GLY A N 1
ATOM 727 C CA . GLY A 1 89 ? -5.446 18.324 -4.150 1.00 90.56 89 GLY A CA 1
ATOM 728 C C . GLY A 1 89 ? -6.789 18.308 -4.887 1.00 90.56 89 GLY A C 1
ATOM 729 O O . GLY A 1 89 ? -7.825 18.139 -4.247 1.00 90.56 89 GLY A O 1
ATOM 730 N N . THR A 1 90 ? -6.811 18.468 -6.212 1.00 88.62 90 THR A N 1
ATOM 731 C CA . THR A 1 90 ? -8.061 18.620 -6.969 1.00 88.62 90 THR A CA 1
ATOM 732 C C . THR A 1 90 ? -8.639 17.275 -7.400 1.00 88.62 90 THR A C 1
ATOM 734 O O . THR A 1 90 ? -8.026 16.521 -8.159 1.00 88.62 90 THR A O 1
ATOM 737 N N . VAL A 1 91 ? -9.885 17.016 -6.998 1.00 86.69 91 VAL A N 1
ATOM 738 C CA . VAL A 1 91 ? -10.689 15.886 -7.482 1.00 86.69 91 VAL A CA 1
ATOM 739 C C . VAL A 1 91 ? -11.448 16.308 -8.740 1.00 86.69 91 VAL A C 1
ATOM 741 O O . VAL A 1 91 ? -12.301 17.190 -8.690 1.00 86.69 91 VAL A O 1
ATOM 744 N N . LYS A 1 92 ? -11.139 15.686 -9.884 1.00 82.25 92 LYS A N 1
ATOM 745 C CA . LYS A 1 92 ? -11.778 16.011 -11.176 1.00 82.25 92 LYS A CA 1
ATOM 746 C C . LYS A 1 92 ? -13.106 15.288 -11.403 1.00 82.25 92 LYS A C 1
ATOM 748 O O . LYS A 1 92 ? -13.953 15.790 -12.133 1.00 82.25 92 LYS A O 1
ATOM 753 N N . GLN A 1 93 ? -13.267 14.107 -10.813 1.00 88.44 93 GLN A N 1
ATOM 754 C CA . GLN A 1 93 ? -14.434 13.244 -10.977 1.00 88.44 93 GLN A CA 1
ATOM 755 C C . GLN A 1 93 ? -14.700 12.480 -9.682 1.00 88.44 93 GLN A C 1
ATOM 757 O O . GLN A 1 93 ? -13.752 12.147 -8.978 1.00 88.44 93 GLN A O 1
ATOM 762 N N . PHE A 1 94 ? -15.973 12.204 -9.387 1.00 91.75 94 PHE A N 1
ATOM 763 C CA . PHE A 1 94 ? -16.377 11.381 -8.247 1.00 91.75 94 PHE A CA 1
ATOM 764 C C . PHE A 1 94 ? -16.589 9.932 -8.699 1.00 91.75 94 PHE A C 1
ATOM 766 O O . PHE A 1 94 ? -17.674 9.546 -9.127 1.00 91.75 94 PHE A O 1
ATOM 773 N N . ASP A 1 95 ? -15.518 9.149 -8.631 1.00 95.00 95 ASP A N 1
ATOM 774 C CA . ASP A 1 95 ? -15.458 7.711 -8.903 1.00 95.00 95 ASP A CA 1
ATOM 775 C C . ASP A 1 95 ? -14.795 6.934 -7.745 1.00 95.00 95 ASP A C 1
ATOM 777 O O . ASP A 1 95 ? -14.365 7.513 -6.744 1.00 95.00 95 ASP A O 1
ATOM 781 N N . ASN A 1 96 ? -14.652 5.613 -7.889 1.00 97.06 96 ASN A N 1
ATOM 782 C CA . ASN A 1 96 ? -14.035 4.766 -6.861 1.00 97.06 96 ASN A CA 1
ATOM 783 C C . ASN A 1 96 ? -12.587 5.176 -6.514 1.00 97.06 96 ASN A C 1
ATOM 785 O O . ASN A 1 96 ? -12.169 5.001 -5.370 1.00 97.06 96 ASN A O 1
ATOM 789 N N . LEU A 1 97 ? -11.814 5.737 -7.454 1.00 95.50 97 LEU A N 1
ATOM 790 C CA . LEU A 1 97 ? -10.440 6.193 -7.196 1.00 95.50 97 LEU A CA 1
ATOM 791 C C . LEU A 1 97 ? -10.422 7.485 -6.376 1.00 95.50 97 LEU A C 1
ATOM 793 O O . LEU A 1 97 ? -9.664 7.598 -5.414 1.00 95.50 97 LEU A O 1
ATOM 797 N N . SER A 1 98 ? -11.280 8.444 -6.718 1.00 96.31 98 SER A N 1
ATOM 798 C CA . SER A 1 98 ? -11.428 9.682 -5.949 1.00 96.31 98 SER A CA 1
ATOM 799 C C . SER A 1 98 ? -11.953 9.419 -4.539 1.00 96.31 98 SER A C 1
ATOM 801 O O . SER A 1 98 ? -11.449 9.997 -3.578 1.00 96.31 98 SER A O 1
ATOM 803 N N . LEU A 1 99 ? -12.893 8.478 -4.390 1.00 97.06 99 LEU A N 1
ATOM 804 C CA . LEU A 1 99 ? -13.376 8.029 -3.090 1.00 97.06 99 LEU A CA 1
ATOM 805 C C . LEU A 1 99 ? -12.255 7.350 -2.307 1.00 97.06 99 LEU A C 1
ATOM 807 O O . LEU A 1 99 ? -12.098 7.630 -1.128 1.00 97.06 99 LEU A O 1
ATOM 811 N N . SER A 1 100 ? -11.420 6.536 -2.955 1.00 97.19 100 SER A N 1
ATOM 812 C CA . SER A 1 100 ? -10.249 5.926 -2.312 1.00 97.19 100 SER A CA 1
ATOM 813 C C . SER A 1 100 ? -9.280 6.982 -1.765 1.00 97.19 100 SER A C 1
ATOM 815 O O . SER A 1 100 ? -8.830 6.870 -0.628 1.00 97.19 100 SER A O 1
ATOM 817 N N . TYR A 1 101 ? -9.016 8.047 -2.529 1.00 96.75 101 TYR A N 1
ATOM 818 C CA . TYR A 1 101 ? -8.233 9.202 -2.074 1.00 96.75 101 TYR A CA 1
ATOM 819 C C . TYR A 1 101 ? -8.871 9.915 -0.864 1.00 96.75 101 TYR A C 1
ATOM 821 O O . TYR A 1 101 ? -8.179 10.200 0.119 1.00 96.75 101 TYR A O 1
ATOM 829 N N . ILE A 1 102 ? -10.182 10.176 -0.906 1.00 96.25 102 ILE A N 1
ATOM 830 C CA . ILE A 1 102 ? -10.912 10.846 0.183 1.00 96.25 102 ILE A CA 1
ATOM 831 C C . ILE A 1 102 ? -10.890 9.983 1.450 1.00 96.25 102 ILE A C 1
ATOM 833 O O . ILE A 1 102 ? -10.491 10.459 2.510 1.00 96.25 102 ILE A O 1
ATOM 837 N N . LEU A 1 103 ? -11.237 8.698 1.339 1.00 96.75 103 LEU A N 1
ATOM 838 C CA . LEU A 1 103 ? -11.228 7.752 2.458 1.00 96.75 103 LEU A CA 1
ATOM 839 C C . LEU A 1 103 ? -9.824 7.642 3.071 1.00 96.75 103 LEU A C 1
ATOM 841 O O . LEU A 1 103 ? -9.673 7.687 4.290 1.00 96.75 103 LEU A O 1
ATOM 845 N N . LEU A 1 104 ? -8.776 7.561 2.244 1.00 96.19 104 LEU A N 1
ATOM 846 C CA . LEU A 1 104 ? -7.394 7.512 2.726 1.00 96.19 104 LEU A CA 1
ATOM 847 C C . LEU A 1 104 ? -6.979 8.785 3.483 1.00 96.19 104 LEU A C 1
ATOM 849 O O . LEU A 1 104 ? -6.219 8.706 4.455 1.00 96.19 104 LEU A O 1
ATOM 853 N N . SER A 1 105 ? -7.495 9.940 3.057 1.00 94.88 105 SER A N 1
ATOM 854 C CA . SER A 1 105 ? -7.303 11.220 3.746 1.00 94.88 105 SER A CA 1
ATOM 855 C C . SER A 1 105 ? -7.986 11.223 5.118 1.00 94.88 105 SER A C 1
ATOM 857 O O . SER A 1 105 ? -7.361 11.610 6.107 1.00 94.88 105 SER A O 1
ATOM 859 N N . GLU A 1 106 ? -9.213 10.701 5.212 1.00 94.25 106 GLU A N 1
ATOM 860 C CA . GLU A 1 106 ? -9.967 10.589 6.473 1.00 94.25 106 GLU A CA 1
ATOM 861 C C . GLU A 1 106 ? -9.348 9.592 7.466 1.00 94.25 106 GLU A C 1
ATOM 863 O O . GLU A 1 106 ? -9.305 9.853 8.671 1.00 94.25 106 GLU A O 1
ATOM 868 N N . ILE A 1 107 ? -8.768 8.490 6.975 1.00 92.75 107 ILE A N 1
ATOM 869 C CA . ILE A 1 107 ? -7.989 7.539 7.797 1.00 92.75 107 ILE A CA 1
ATOM 870 C C . ILE A 1 107 ? -6.733 8.207 8.392 1.00 92.75 107 ILE A C 1
ATOM 872 O O . ILE A 1 107 ? -6.184 7.742 9.400 1.00 92.75 107 ILE A O 1
ATOM 876 N N . ARG A 1 108 ? -6.292 9.329 7.801 1.00 91.38 108 ARG A N 1
ATOM 877 C CA . ARG A 1 108 ? -5.064 10.069 8.128 1.00 91.38 108 ARG A CA 1
ATOM 878 C C . ARG A 1 108 ? -3.804 9.243 7.875 1.00 91.38 108 ARG A C 1
ATOM 880 O O . ARG A 1 108 ? -2.953 9.105 8.757 1.00 91.38 108 ARG A O 1
ATOM 887 N N . SER A 1 109 ? -3.688 8.667 6.673 1.00 91.06 109 SER A N 1
ATOM 888 C CA . SER A 1 109 ? -2.425 8.041 6.247 1.00 91.06 109 SER A CA 1
ATOM 889 C C . SER A 1 109 ? -1.314 9.078 6.047 1.00 91.06 109 SER A C 1
ATOM 891 O O . SER A 1 109 ? -1.509 10.281 6.219 1.00 91.06 109 SER A O 1
ATOM 893 N N . PHE A 1 110 ? -0.117 8.615 5.689 1.00 89.56 110 PHE A N 1
ATOM 894 C CA . PHE A 1 110 ? 0.981 9.511 5.355 1.00 89.56 110 PHE A CA 1
ATOM 895 C C . PHE A 1 110 ? 0.634 10.381 4.145 1.00 89.56 110 PHE A C 1
ATOM 897 O O . PHE A 1 110 ? 0.009 9.917 3.190 1.00 89.56 110 PHE A O 1
ATOM 904 N N . GLN A 1 111 ? 1.094 11.635 4.163 1.00 91.56 111 GLN A N 1
ATOM 905 C CA . GLN A 1 111 ? 0.829 12.587 3.081 1.00 91.56 111 GLN A CA 1
ATOM 906 C C . GLN A 1 111 ? 1.334 12.080 1.723 1.00 91.56 111 GLN A C 1
ATOM 908 O O . GLN A 1 111 ? 0.713 12.353 0.702 1.00 91.56 111 GLN A O 1
ATOM 913 N N . SER A 1 112 ? 2.432 11.317 1.704 1.00 91.88 112 SER A N 1
ATOM 914 C CA . SER A 1 112 ? 2.936 10.661 0.494 1.00 91.88 112 SER A CA 1
ATOM 915 C C . SER A 1 112 ? 1.919 9.690 -0.104 1.00 91.88 112 SER A C 1
ATOM 917 O O . SER A 1 112 ? 1.686 9.733 -1.309 1.00 91.88 112 SER A O 1
ATOM 919 N N . ASP A 1 113 ? 1.281 8.864 0.729 1.00 94.81 113 ASP A N 1
ATOM 920 C CA . ASP A 1 113 ? 0.288 7.877 0.292 1.00 94.81 113 ASP A CA 1
ATOM 921 C C . ASP A 1 113 ? -0.970 8.590 -0.210 1.00 94.81 113 ASP A C 1
ATOM 923 O O . ASP A 1 113 ? -1.499 8.264 -1.270 1.00 94.81 113 ASP A O 1
ATOM 927 N N . ILE A 1 114 ? -1.416 9.609 0.534 1.00 96.56 114 ILE A N 1
ATOM 928 C CA . ILE A 1 114 ? -2.570 10.441 0.177 1.00 96.56 114 ILE A CA 1
ATOM 929 C C . ILE A 1 114 ? -2.336 11.111 -1.181 1.00 96.56 114 ILE A C 1
ATOM 931 O O . ILE A 1 114 ? -3.172 11.002 -2.078 1.00 96.56 114 ILE A O 1
ATOM 935 N N . ASN A 1 115 ? -1.182 11.755 -1.368 1.00 97.12 115 ASN A N 1
ATOM 936 C CA . ASN A 1 115 ? -0.843 12.427 -2.620 1.00 97.12 115 ASN A CA 1
ATOM 937 C C . ASN A 1 115 ? -0.656 11.445 -3.779 1.00 97.12 115 ASN A C 1
ATOM 939 O O . ASN A 1 115 ? -0.955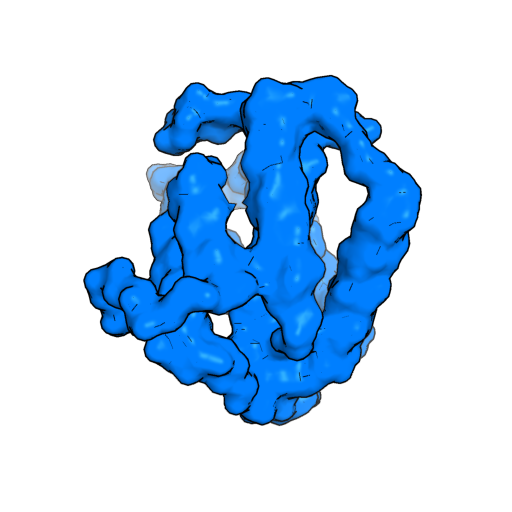 11.785 -4.921 1.00 97.12 115 ASN A O 1
ATOM 943 N N . MET A 1 116 ? -0.158 10.237 -3.509 1.00 97.12 116 MET A N 1
ATOM 944 C CA . MET A 1 116 ? -0.041 9.184 -4.513 1.00 97.12 116 MET A CA 1
ATOM 945 C C . MET A 1 116 ? -1.420 8.775 -5.030 1.00 97.12 116 MET A C 1
ATOM 947 O O . MET A 1 116 ? -1.662 8.873 -6.230 1.00 97.12 116 MET A O 1
ATOM 951 N N . VAL A 1 117 ? -2.340 8.373 -4.147 1.00 97.19 117 VAL A N 1
ATOM 952 C CA . VAL A 1 117 ? -3.695 7.964 -4.559 1.00 97.19 117 VAL A CA 1
ATOM 953 C C . VAL A 1 117 ? -4.453 9.138 -5.189 1.00 97.19 117 VAL A C 1
ATOM 955 O O . VAL A 1 117 ? -5.138 8.958 -6.195 1.00 97.19 117 VAL A O 1
ATOM 958 N N . GLY A 1 118 ? -4.256 10.356 -4.677 1.00 96.88 118 GLY A N 1
ATOM 959 C CA . GLY A 1 118 ? -4.778 11.584 -5.277 1.00 96.88 118 GLY A CA 1
ATOM 960 C C . GLY A 1 118 ? -4.281 11.810 -6.708 1.00 96.88 118 GLY A C 1
ATOM 961 O O . GLY A 1 118 ? -5.087 12.030 -7.607 1.00 96.88 118 GLY A O 1
ATOM 962 N N . SER A 1 119 ? -2.976 11.672 -6.955 1.00 96.81 119 SER A N 1
ATOM 963 C CA . SER A 1 119 ? -2.372 11.786 -8.294 1.00 96.81 119 SER A CA 1
ATOM 964 C C . SER A 1 119 ? -2.911 10.726 -9.265 1.00 96.81 119 SER A C 1
ATOM 966 O O . SER A 1 119 ? -3.222 11.038 -10.418 1.00 96.81 119 SER A O 1
ATOM 968 N N . ILE A 1 120 ? -3.088 9.486 -8.788 1.00 96.38 120 ILE A N 1
ATOM 969 C CA . ILE A 1 120 ? -3.699 8.388 -9.556 1.00 96.38 120 ILE A CA 1
ATOM 970 C C . ILE A 1 120 ? -5.146 8.741 -9.922 1.00 96.38 120 ILE A C 1
ATOM 972 O O . ILE A 1 120 ? -5.547 8.604 -11.074 1.00 96.38 120 ILE A O 1
ATOM 976 N N . SER A 1 121 ? -5.935 9.245 -8.973 1.00 95.88 121 SER A N 1
ATOM 977 C CA . SER A 1 121 ? -7.303 9.694 -9.247 1.00 95.88 121 SER A CA 1
ATOM 978 C C . SER A 1 121 ? -7.331 10.870 -10.237 1.00 95.88 121 SER A C 1
ATOM 980 O O . SER A 1 121 ? -8.091 10.845 -11.204 1.00 95.88 121 SER A O 1
ATOM 982 N N . GLN A 1 122 ? -6.451 11.864 -10.073 1.00 94.38 122 GLN A N 1
ATOM 983 C CA . GLN A 1 122 ? -6.390 13.070 -10.910 1.00 94.38 122 GLN A CA 1
ATOM 984 C C . GLN A 1 122 ? -6.064 12.775 -12.385 1.00 94.38 122 GLN A C 1
ATOM 986 O O . GLN A 1 122 ? -6.440 13.555 -13.274 1.00 94.38 122 GLN A O 1
ATOM 991 N N . ASN A 1 123 ? -5.355 11.675 -12.650 1.00 93.75 123 ASN A N 1
ATOM 992 C CA . ASN A 1 123 ? -5.049 11.218 -14.003 1.00 93.75 123 ASN A CA 1
ATOM 993 C C . ASN A 1 123 ? -6.000 10.134 -14.532 1.00 93.75 123 ASN A C 1
ATOM 995 O O . ASN A 1 123 ? -5.845 9.728 -15.678 1.00 93.75 123 ASN A O 1
ATOM 999 N N . GLY A 1 124 ? -6.992 9.702 -13.747 1.00 93.44 124 GLY A N 1
ATOM 1000 C CA . GLY A 1 124 ? -7.969 8.692 -14.159 1.00 93.44 124 GLY A CA 1
ATOM 1001 C C . GLY A 1 124 ? -7.462 7.250 -14.071 1.00 93.44 124 GLY A C 1
ATOM 1002 O O . GLY A 1 124 ? -7.965 6.383 -14.782 1.00 93.44 124 GLY A O 1
ATOM 1003 N N . GLY A 1 125 ? -6.463 6.975 -13.228 1.00 94.56 125 GLY A N 1
ATOM 1004 C CA . GLY A 1 125 ? -5.949 5.625 -13.009 1.00 94.56 125 GLY A CA 1
ATOM 1005 C C . GLY A 1 125 ? -5.155 5.077 -14.190 1.00 94.56 125 GLY A C 1
ATOM 1006 O O . GLY A 1 125 ? -5.222 3.879 -14.468 1.00 94.56 125 GLY A O 1
ATOM 1007 N N . VAL A 1 126 ? -4.423 5.937 -14.903 1.00 95.25 126 VAL A N 1
ATOM 1008 C CA . VAL A 1 126 ? -3.694 5.547 -16.117 1.00 95.25 126 VAL A CA 1
ATOM 1009 C C . VAL A 1 126 ? -2.664 4.456 -15.797 1.00 95.25 126 VAL A C 1
ATOM 1011 O O . VAL A 1 126 ? -1.803 4.656 -14.934 1.00 95.25 126 VAL A O 1
ATOM 1014 N N . PRO A 1 127 ? -2.702 3.304 -16.491 1.00 95.38 127 PRO A N 1
ATOM 1015 C CA . PRO A 1 127 ? -1.689 2.279 -16.331 1.00 95.38 127 PRO A CA 1
ATOM 1016 C C . PRO A 1 127 ? -0.409 2.650 -17.082 1.00 95.38 127 PRO A C 1
ATOM 1018 O O . PRO A 1 127 ? -0.434 3.088 -18.231 1.00 95.38 127 PRO A O 1
ATOM 1021 N N . ARG A 1 128 ? 0.731 2.346 -16.470 1.00 91.44 128 ARG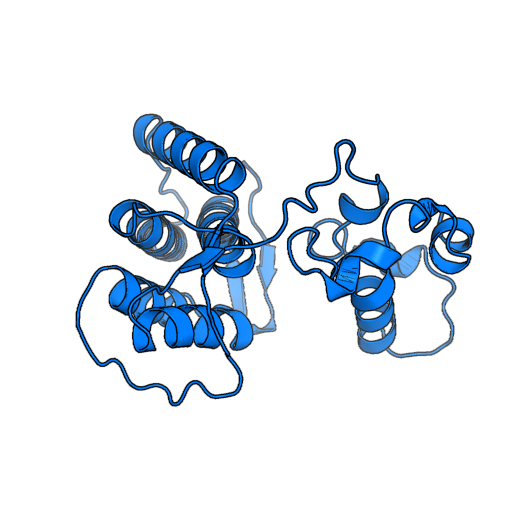 A N 1
ATOM 1022 C CA . ARG A 1 128 ? 2.047 2.319 -17.102 1.00 91.44 128 ARG A CA 1
ATOM 1023 C C . ARG A 1 128 ? 2.516 0.876 -17.211 1.00 91.44 128 ARG A C 1
ATOM 1025 O O . ARG A 1 128 ? 2.634 0.182 -16.202 1.00 91.44 128 ARG A O 1
ATOM 1032 N N . VAL A 1 129 ? 2.825 0.434 -18.427 1.00 84.69 129 VAL A N 1
ATOM 1033 C CA . VAL A 1 129 ? 3.487 -0.859 -18.644 1.00 84.69 129 VAL A CA 1
ATOM 1034 C C . VAL A 1 129 ? 4.909 -0.770 -18.103 1.00 84.69 129 VAL A C 1
ATOM 1036 O O . VAL A 1 129 ? 5.636 0.174 -18.416 1.00 84.69 129 VAL A O 1
ATOM 1039 N N . THR A 1 130 ? 5.298 -1.739 -17.281 1.00 78.81 130 THR A N 1
ATOM 1040 C CA . THR A 1 130 ? 6.673 -1.865 -16.793 1.00 78.81 130 THR A CA 1
ATOM 1041 C C . THR A 1 130 ? 7.343 -3.067 -17.440 1.00 78.81 130 THR A C 1
ATOM 1043 O O . THR A 1 130 ? 6.674 -4.014 -17.859 1.00 78.81 130 THR A O 1
ATOM 1046 N N . THR A 1 131 ? 8.668 -3.019 -17.567 1.00 75.12 131 THR A N 1
ATOM 1047 C CA . THR A 1 131 ? 9.446 -4.227 -17.839 1.00 75.12 131 THR A CA 1
ATOM 1048 C C . THR A 1 131 ? 9.304 -5.163 -16.643 1.00 75.12 131 THR A C 1
ATOM 1050 O O . THR A 1 131 ? 9.286 -4.711 -15.497 1.00 75.12 131 THR A O 1
ATOM 1053 N N . ASP A 1 132 ? 9.172 -6.467 -16.896 1.00 69.94 132 ASP A N 1
ATOM 1054 C CA . ASP A 1 132 ? 9.046 -7.449 -15.819 1.00 69.94 132 ASP A CA 1
ATOM 1055 C C . ASP A 1 132 ? 10.385 -7.615 -15.086 1.00 69.94 132 ASP A C 1
ATOM 1057 O O . ASP A 1 132 ? 11.179 -8.496 -15.399 1.00 69.94 132 ASP A O 1
ATOM 1061 N N . GLY A 1 133 ? 10.639 -6.727 -14.125 1.00 69.94 133 GLY A N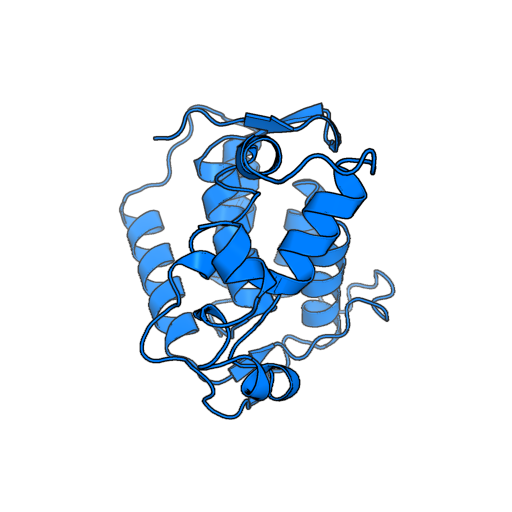 1
ATOM 1062 C CA . GLY A 1 133 ? 11.788 -6.775 -13.223 1.00 69.94 133 GLY A CA 1
ATOM 1063 C C . GLY A 1 133 ? 11.521 -7.575 -11.947 1.00 69.94 133 GLY A C 1
ATOM 1064 O O . GLY A 1 133 ? 12.284 -7.464 -10.988 1.00 69.94 133 GLY A O 1
ATOM 1065 N N . ARG A 1 134 ? 10.428 -8.356 -11.884 1.00 74.88 134 ARG A N 1
ATOM 1066 C CA . ARG A 1 134 ? 10.101 -9.145 -10.689 1.00 74.88 134 ARG A CA 1
ATOM 1067 C C . ARG A 1 134 ? 11.224 -10.134 -10.392 1.00 74.88 134 ARG A C 1
ATOM 1069 O O . ARG A 1 134 ? 11.596 -10.972 -11.212 1.00 74.88 134 ARG A O 1
ATOM 1076 N N . ILE A 1 135 ? 11.728 -10.062 -9.170 1.00 73.88 135 ILE A N 1
ATOM 1077 C CA . ILE A 1 135 ? 12.727 -10.994 -8.662 1.00 73.88 135 ILE A CA 1
ATOM 1078 C C . ILE A 1 135 ? 12.073 -12.340 -8.342 1.00 73.88 135 ILE A C 1
ATOM 1080 O O . ILE A 1 135 ? 11.009 -12.398 -7.729 1.00 73.88 135 ILE A O 1
ATOM 1084 N N . LYS A 1 136 ? 12.716 -13.439 -8.753 1.00 74.81 136 LYS A N 1
ATOM 1085 C CA . LYS A 1 136 ? 12.225 -14.804 -8.476 1.00 74.81 136 LYS A CA 1
ATOM 1086 C C . LYS A 1 136 ? 12.280 -15.159 -6.991 1.00 74.81 136 LYS A C 1
ATOM 1088 O O . LYS A 1 136 ? 11.447 -15.921 -6.512 1.00 74.81 136 LYS A O 1
ATOM 1093 N N . THR A 1 137 ? 13.256 -14.598 -6.286 1.00 75.00 137 THR A N 1
ATOM 1094 C CA . THR A 1 137 ? 13.496 -14.831 -4.864 1.00 75.00 137 THR A CA 1
ATOM 1095 C C . THR A 1 137 ? 13.641 -13.478 -4.190 1.00 75.00 137 THR A C 1
ATOM 1097 O O . THR A 1 137 ? 14.491 -12.689 -4.601 1.00 75.00 137 THR A O 1
ATOM 1100 N N . MET A 1 138 ? 12.810 -13.206 -3.182 1.00 75.50 138 MET A N 1
ATOM 1101 C CA . MET A 1 138 ? 12.918 -12.002 -2.356 1.00 75.50 138 MET A CA 1
ATOM 1102 C C . MET A 1 138 ? 14.118 -12.148 -1.405 1.00 75.50 138 MET A C 1
ATOM 1104 O O . MET A 1 138 ? 14.138 -13.111 -0.636 1.00 75.50 138 MET A O 1
ATOM 1108 N N . PRO A 1 139 ? 15.109 -11.237 -1.433 1.00 73.56 139 PRO A N 1
ATOM 1109 C CA . PRO A 1 139 ? 16.159 -11.187 -0.422 1.00 73.56 139 PRO A CA 1
ATOM 1110 C C . PRO A 1 139 ? 15.573 -11.088 0.986 1.00 73.56 139 PRO A C 1
ATOM 1112 O O . PRO A 1 139 ? 14.639 -10.317 1.212 1.00 73.56 139 PRO A O 1
ATOM 1115 N N . LEU A 1 140 ? 16.151 -11.805 1.950 1.00 73.94 140 LEU A N 1
ATOM 1116 C CA . LEU A 1 140 ? 15.624 -11.837 3.324 1.00 73.94 140 LEU A CA 1
ATOM 1117 C C . LEU A 1 140 ? 15.608 -10.448 3.966 1.00 73.94 140 LEU A C 1
ATOM 1119 O O . LEU A 1 140 ? 14.732 -10.135 4.767 1.00 73.94 140 LEU A O 1
ATOM 1123 N N . ILE A 1 141 ? 16.557 -9.599 3.577 1.00 71.50 141 ILE A N 1
ATOM 1124 C CA . ILE A 1 141 ? 16.693 -8.242 4.101 1.00 71.50 141 ILE A CA 1
ATOM 1125 C C . ILE A 1 141 ? 15.487 -7.354 3.739 1.00 71.50 141 ILE A C 1
ATOM 1127 O O . ILE A 1 141 ? 15.119 -6.498 4.533 1.00 71.50 141 ILE A O 1
ATOM 1131 N N . HIS A 1 142 ? 14.798 -7.607 2.618 1.00 71.00 142 HIS A N 1
ATOM 1132 C CA . HIS A 1 142 ? 13.546 -6.914 2.272 1.00 71.00 142 HIS A CA 1
ATOM 1133 C C . HIS A 1 142 ? 12.355 -7.352 3.129 1.00 71.00 142 HIS A C 1
ATOM 1135 O O . HIS A 1 142 ? 11.390 -6.604 3.259 1.00 71.00 142 HIS A O 1
ATOM 1141 N N . CYS A 1 143 ? 12.410 -8.547 3.721 1.00 68.75 143 CYS A N 1
ATOM 1142 C CA . CYS A 1 143 ? 11.387 -9.012 4.657 1.00 68.75 143 CYS A CA 1
ATOM 1143 C C . CYS A 1 143 ? 11.527 -8.346 6.037 1.00 68.75 143 CYS A C 1
ATOM 1145 O O . CYS A 1 143 ? 10.616 -8.439 6.858 1.00 68.75 143 CYS A O 1
ATOM 1147 N N . LEU A 1 144 ? 12.653 -7.673 6.294 1.00 64.69 144 LEU A N 1
ATOM 1148 C CA . LEU A 1 144 ? 12.914 -6.906 7.507 1.00 64.69 144 LEU A CA 1
ATOM 1149 C C . LEU A 1 144 ? 12.557 -5.434 7.268 1.00 64.69 144 LEU A C 1
ATOM 1151 O O . LEU A 1 144 ? 13.416 -4.574 7.085 1.00 64.69 144 LEU A O 1
ATOM 1155 N N . ASP A 1 145 ? 11.258 -5.144 7.263 1.00 65.06 145 ASP A N 1
ATOM 1156 C CA . ASP A 1 145 ? 10.766 -3.769 7.289 1.00 65.06 145 ASP A CA 1
ATOM 1157 C C . ASP A 1 145 ? 10.858 -3.219 8.720 1.00 65.06 145 ASP A C 1
ATOM 1159 O O . ASP A 1 145 ? 10.364 -3.833 9.670 1.00 65.06 145 ASP A O 1
ATOM 1163 N N . HIS A 1 146 ? 11.436 -2.029 8.887 1.00 63.44 146 HIS A N 1
ATOM 1164 C CA . HIS A 1 146 ? 11.486 -1.354 10.182 1.00 63.44 146 HIS A CA 1
ATOM 1165 C C . HIS A 1 146 ? 10.092 -1.009 10.729 1.00 63.44 146 HIS A C 1
ATOM 1167 O O . HIS A 1 146 ? 9.957 -0.786 11.927 1.00 63.44 146 HIS A O 1
ATOM 1173 N N . HIS A 1 147 ? 9.045 -0.998 9.894 1.00 65.75 147 HIS A N 1
ATOM 1174 C CA . HIS A 1 147 ? 7.658 -0.904 10.364 1.00 65.75 147 HIS A CA 1
ATOM 1175 C C . HIS A 1 147 ? 7.163 -2.191 11.042 1.00 65.75 147 HIS A C 1
ATOM 1177 O O . HIS A 1 147 ? 6.199 -2.142 11.803 1.00 65.75 147 HIS A O 1
ATOM 1183 N N . SER A 1 148 ? 7.805 -3.328 10.762 1.00 64.62 148 SER A N 1
ATOM 1184 C CA . SER A 1 148 ? 7.490 -4.641 11.338 1.00 64.62 148 SER A CA 1
ATOM 1185 C C . SER A 1 148 ? 8.447 -5.023 12.472 1.00 64.62 148 SER A C 1
ATOM 1187 O O . SER A 1 148 ? 8.058 -5.766 13.370 1.00 64.62 148 SER A O 1
ATOM 1189 N N . PHE A 1 149 ? 9.678 -4.499 12.458 1.00 71.88 149 PHE A N 1
ATOM 1190 C CA . PHE A 1 149 ? 10.691 -4.739 13.485 1.00 71.88 149 PHE A CA 1
ATOM 1191 C C . PHE A 1 149 ? 11.433 -3.443 13.850 1.00 71.88 149 PHE A C 1
ATOM 1193 O O . PHE A 1 149 ? 12.567 -3.201 13.437 1.00 71.88 149 PHE A O 1
ATOM 1200 N N . THR A 1 150 ? 10.778 -2.576 14.628 1.00 70.50 150 THR A N 1
ATOM 1201 C CA . THR A 1 150 ? 11.319 -1.259 15.020 1.00 70.50 150 THR A CA 1
ATOM 1202 C C . THR A 1 150 ? 12.575 -1.355 15.887 1.00 70.50 150 THR A C 1
ATOM 1204 O O . THR A 1 150 ? 13.402 -0.447 15.878 1.00 70.50 150 THR A O 1
ATOM 1207 N N . GLU A 1 151 ? 12.749 -2.463 16.610 1.00 76.31 151 GLU A N 1
ATOM 1208 C CA . GLU A 1 151 ? 13.919 -2.714 17.461 1.00 76.31 151 GLU A CA 1
ATOM 1209 C C . GLU A 1 151 ? 15.206 -2.950 16.662 1.00 76.31 151 GLU A C 1
ATOM 1211 O O . GLU A 1 151 ? 16.288 -2.880 17.240 1.00 76.31 151 GLU A O 1
ATOM 1216 N N . LEU A 1 152 ? 15.120 -3.140 15.335 1.00 76.38 152 LEU A N 1
ATOM 1217 C CA . LEU A 1 152 ? 16.278 -3.289 14.444 1.00 76.38 152 LEU A CA 1
ATOM 1218 C C . LEU A 1 152 ? 17.337 -2.202 14.672 1.00 76.38 152 LEU A C 1
ATOM 1220 O O . LEU A 1 152 ? 18.533 -2.463 14.586 1.00 76.38 152 LEU A O 1
ATOM 1224 N N . ALA A 1 153 ? 16.903 -0.985 15.002 1.00 77.19 153 ALA A N 1
ATOM 1225 C CA . ALA A 1 153 ? 17.799 0.132 15.252 1.00 77.19 153 ALA A CA 1
ATOM 1226 C C . ALA A 1 153 ? 18.726 -0.065 16.466 1.00 77.19 153 ALA A C 1
ATOM 1228 O O . ALA A 1 153 ? 19.799 0.529 16.490 1.00 77.19 153 ALA A O 1
ATOM 1229 N N . HIS A 1 154 ? 18.357 -0.900 17.442 1.00 78.88 154 HIS A N 1
ATOM 1230 C CA . HIS A 1 154 ? 19.203 -1.223 18.598 1.00 78.88 154 HIS A CA 1
ATOM 1231 C C . HIS A 1 154 ? 20.283 -2.263 18.289 1.00 78.88 154 HIS A C 1
ATOM 1233 O O . HIS A 1 154 ? 21.267 -2.352 19.018 1.00 78.88 154 HIS A O 1
ATOM 1239 N N . TYR A 1 155 ? 20.114 -3.029 17.210 1.00 77.06 155 TYR A N 1
ATOM 1240 C CA . TYR A 1 155 ? 21.108 -3.993 16.734 1.00 77.06 155 TYR A CA 1
ATOM 1241 C C . TYR A 1 155 ? 22.135 -3.354 15.788 1.00 77.06 155 TYR A C 1
ATOM 1243 O O . TYR A 1 155 ? 23.144 -3.968 15.456 1.00 77.06 155 TYR A O 1
ATOM 1251 N N . MET A 1 156 ? 21.897 -2.109 15.370 1.00 74.31 156 MET A N 1
ATOM 1252 C CA . MET A 1 156 ? 22.816 -1.333 14.544 1.00 74.31 156 MET A CA 1
ATOM 1253 C C . MET A 1 156 ? 23.890 -0.652 15.404 1.00 74.31 156 MET A C 1
ATOM 1255 O O . MET A 1 156 ? 23.582 -0.194 16.508 1.00 74.31 156 MET A O 1
ATOM 1259 N N . PRO A 1 157 ? 25.133 -0.500 14.907 1.00 72.50 157 PRO A N 1
ATOM 1260 C CA . PRO A 1 157 ? 26.159 0.243 15.625 1.00 72.50 157 PRO A CA 1
ATOM 1261 C C . PRO A 1 157 ? 25.693 1.685 15.864 1.00 72.50 157 PRO A C 1
ATOM 1263 O O . PRO A 1 157 ? 25.452 2.433 14.915 1.00 72.50 157 PRO A O 1
ATOM 1266 N N . TYR A 1 158 ? 25.556 2.085 17.131 1.00 69.44 158 TYR A N 1
ATOM 1267 C CA . TYR A 1 158 ? 25.138 3.441 17.478 1.00 69.44 158 TYR A CA 1
ATOM 1268 C C . TYR A 1 158 ? 26.263 4.432 17.173 1.00 69.44 158 TYR A C 1
ATOM 1270 O O . TYR A 1 158 ? 27.293 4.452 17.845 1.00 69.44 158 TYR A O 1
ATOM 1278 N N . THR A 1 159 ? 26.061 5.272 16.159 1.00 76.06 159 THR A N 1
ATOM 1279 C CA . THR A 1 159 ? 27.056 6.255 15.702 1.00 76.06 159 THR A CA 1
ATOM 1280 C C . THR A 1 159 ? 26.899 7.635 16.347 1.00 76.06 159 THR A C 1
ATOM 1282 O O . THR A 1 159 ? 27.607 8.561 15.965 1.00 76.06 159 THR A O 1
ATOM 1285 N N . GLY A 1 160 ? 25.969 7.809 17.296 1.00 78.12 160 GLY A N 1
ATOM 1286 C CA . GLY A 1 160 ? 25.614 9.121 17.859 1.00 78.12 160 GLY A CA 1
ATOM 1287 C C . GLY A 1 160 ? 24.629 9.936 17.010 1.00 78.12 160 GLY A C 1
ATOM 1288 O O . GLY A 1 160 ? 24.195 11.003 17.436 1.00 78.12 160 GLY A O 1
ATOM 1289 N N . GLU A 1 161 ? 24.252 9.431 15.834 1.00 83.31 161 GLU A N 1
ATOM 1290 C CA . GLU A 1 161 ? 23.269 10.060 14.951 1.00 83.31 161 GLU A CA 1
ATOM 1291 C C . GLU A 1 161 ? 21.830 9.873 15.468 1.00 83.31 161 GLU A C 1
ATOM 1293 O O . GLU A 1 161 ? 21.516 8.847 16.084 1.00 83.31 161 GLU A O 1
ATOM 1298 N N . PRO A 1 162 ? 20.908 10.811 15.175 1.00 85.69 162 PRO A N 1
ATOM 1299 C CA . PRO A 1 162 ? 19.494 10.633 15.477 1.00 85.69 162 PRO A CA 1
ATOM 1300 C C . PRO A 1 162 ? 18.921 9.375 14.811 1.00 85.69 162 PRO A C 1
ATOM 1302 O O . PRO A 1 162 ? 19.192 9.098 13.641 1.00 85.69 162 PRO A O 1
ATOM 1305 N N . TYR A 1 163 ? 18.032 8.657 15.506 1.00 82.38 163 TYR A N 1
ATOM 1306 C CA . TYR A 1 163 ? 17.375 7.461 14.956 1.00 82.38 163 TYR A CA 1
ATOM 1307 C C . TYR A 1 163 ? 16.666 7.713 13.618 1.00 82.38 163 TYR A C 1
ATOM 1309 O O . TYR A 1 163 ? 16.624 6.824 12.773 1.00 82.38 163 TYR A O 1
ATOM 1317 N N . SER A 1 164 ? 16.155 8.923 13.379 1.00 81.94 164 SER A N 1
ATOM 1318 C CA . SER A 1 164 ? 15.565 9.302 12.089 1.00 81.94 164 SER A CA 1
ATOM 1319 C C . SER A 1 164 ? 16.552 9.173 10.921 1.00 81.94 164 SER A C 1
ATOM 1321 O O . SER A 1 164 ? 16.164 8.738 9.837 1.00 81.94 164 SER A O 1
ATOM 1323 N N . VAL A 1 165 ? 17.830 9.492 11.143 1.00 84.06 165 VAL A N 1
ATOM 1324 C CA . VAL A 1 165 ? 18.902 9.339 10.151 1.00 84.06 165 VAL A CA 1
ATOM 1325 C C . VAL A 1 165 ? 19.198 7.858 9.922 1.00 84.06 165 VAL A C 1
ATOM 1327 O O . VAL A 1 165 ? 19.274 7.420 8.773 1.00 84.06 165 VAL A O 1
ATOM 1330 N N . LEU A 1 166 ? 19.292 7.067 10.997 1.00 82.00 166 LEU A N 1
ATOM 1331 C CA . LEU A 1 166 ? 19.512 5.622 10.912 1.00 82.00 166 LEU A CA 1
ATOM 1332 C C . LEU A 1 166 ? 18.383 4.916 10.147 1.00 82.00 166 LEU A C 1
ATOM 1334 O O . LEU A 1 166 ? 18.654 4.201 9.184 1.00 82.00 166 LEU A O 1
ATOM 1338 N N . PHE A 1 167 ? 17.120 5.159 10.505 1.00 81.81 167 PHE A N 1
ATOM 1339 C CA . PHE A 1 167 ? 15.975 4.585 9.794 1.00 81.81 167 PHE A CA 1
ATOM 1340 C C . PHE A 1 167 ? 15.896 5.063 8.341 1.00 81.81 167 PHE A C 1
ATOM 1342 O O . PHE A 1 167 ? 15.585 4.267 7.457 1.00 81.81 167 PHE A O 1
ATOM 1349 N N . GLY A 1 168 ? 16.257 6.319 8.058 1.00 80.56 168 GLY A N 1
ATOM 1350 C CA . GLY A 1 168 ? 16.385 6.815 6.686 1.00 80.56 168 GLY A CA 1
ATOM 1351 C C . GLY A 1 168 ? 17.472 6.089 5.883 1.00 80.56 168 GLY A C 1
ATOM 1352 O O . GLY A 1 168 ? 17.307 5.839 4.686 1.00 80.56 168 GLY A O 1
ATOM 1353 N N . ASN A 1 169 ? 18.577 5.708 6.525 1.00 78.88 169 ASN A N 1
ATOM 1354 C CA . ASN A 1 169 ? 19.635 4.910 5.905 1.00 78.88 169 ASN A CA 1
ATOM 1355 C C . ASN A 1 169 ? 19.187 3.469 5.651 1.00 78.88 169 ASN A C 1
ATOM 1357 O O . ASN A 1 169 ? 19.373 2.987 4.536 1.00 78.88 169 ASN A O 1
ATOM 1361 N N . ILE A 1 170 ? 18.546 2.824 6.631 1.00 77.56 170 ILE A N 1
ATOM 1362 C CA . ILE A 1 170 ? 17.952 1.487 6.472 1.00 77.56 170 ILE A CA 1
ATOM 1363 C C . ILE A 1 170 ? 16.962 1.500 5.308 1.00 77.56 170 ILE A C 1
ATOM 1365 O O . ILE A 1 170 ? 17.080 0.697 4.389 1.00 77.56 170 ILE A O 1
ATOM 1369 N N . TRP A 1 171 ? 16.032 2.457 5.290 1.00 77.88 171 TRP A N 1
ATOM 1370 C CA . TRP A 1 171 ? 15.033 2.567 4.232 1.00 77.88 171 TRP A CA 1
ATOM 1371 C C . TRP A 1 171 ? 15.669 2.668 2.845 1.00 77.88 171 TRP A C 1
ATOM 1373 O O . TRP A 1 171 ? 15.321 1.901 1.953 1.00 77.88 171 TRP A O 1
ATOM 1383 N N . ARG A 1 172 ? 16.643 3.568 2.659 1.00 77.12 172 ARG A N 1
ATOM 1384 C CA . ARG A 1 172 ? 17.296 3.772 1.355 1.00 77.12 172 ARG A CA 1
ATOM 1385 C C . ARG A 1 172 ? 18.120 2.575 0.887 1.00 77.12 172 ARG A C 1
ATOM 1387 O O . ARG A 1 172 ? 18.237 2.379 -0.318 1.00 77.12 172 ARG A O 1
ATOM 1394 N N . GLN A 1 173 ? 18.719 1.830 1.812 1.00 73.25 173 GLN A N 1
ATOM 1395 C CA . GLN A 1 173 ? 19.633 0.733 1.482 1.00 73.25 173 GLN A CA 1
ATOM 1396 C C . GLN A 1 173 ? 18.941 -0.627 1.394 1.00 73.25 173 GLN A C 1
ATOM 1398 O O . GLN A 1 173 ? 19.443 -1.509 0.705 1.00 73.25 173 GLN A O 1
ATOM 1403 N N . VAL A 1 174 ? 17.804 -0.790 2.073 1.00 71.25 174 VAL A N 1
ATOM 1404 C CA . VAL A 1 174 ? 17.137 -2.083 2.241 1.00 71.25 174 VAL A CA 1
ATOM 1405 C C . VAL A 1 174 ? 15.708 -2.083 1.713 1.00 71.25 174 VAL A C 1
ATOM 1407 O O . VAL A 1 174 ? 15.350 -3.002 1.000 1.00 71.25 174 VAL A O 1
ATOM 1410 N N . VAL A 1 175 ? 14.870 -1.097 2.039 1.00 66.94 175 VAL A N 1
ATOM 1411 C CA . VAL A 1 175 ? 13.403 -1.240 1.883 1.00 66.94 175 VAL A CA 1
ATOM 1412 C C . VAL A 1 175 ? 12.851 -0.493 0.661 1.00 66.94 175 VAL A C 1
ATOM 1414 O O . VAL A 1 175 ? 11.913 -0.952 0.023 1.00 66.94 175 VAL A O 1
ATOM 1417 N N . GLY A 1 176 ? 13.451 0.636 0.278 1.00 66.69 176 GLY A N 1
ATOM 1418 C CA . GLY A 1 176 ? 12.927 1.562 -0.736 1.00 66.69 176 GLY A CA 1
ATOM 1419 C C . GLY A 1 176 ? 13.163 1.160 -2.196 1.00 66.69 176 GLY A C 1
ATOM 1420 O O . GLY A 1 176 ? 13.395 2.037 -3.033 1.00 66.69 176 GLY A O 1
ATOM 1421 N N . VAL A 1 177 ? 13.167 -0.137 -2.505 1.00 71.81 177 VAL A N 1
ATOM 1422 C CA . VAL A 1 177 ? 13.491 -0.670 -3.835 1.00 71.81 177 VAL A CA 1
ATOM 1423 C C . VAL A 1 177 ? 12.281 -1.401 -4.396 1.00 71.81 177 VAL A C 1
ATOM 1425 O O . VAL A 1 177 ? 11.860 -2.427 -3.877 1.00 71.81 177 VAL A O 1
ATOM 1428 N N . ASN A 1 178 ? 11.726 -0.855 -5.479 1.00 75.19 178 ASN A N 1
ATOM 1429 C CA . ASN A 1 178 ? 10.606 -1.452 -6.197 1.00 75.19 178 ASN A CA 1
ATOM 1430 C C . ASN A 1 178 ? 11.143 -2.170 -7.453 1.00 75.19 178 ASN A C 1
ATOM 1432 O O . ASN A 1 178 ? 11.646 -1.493 -8.358 1.00 75.19 178 ASN A O 1
ATOM 1436 N N . PRO A 1 179 ? 11.004 -3.506 -7.559 1.00 71.62 179 PRO A N 1
ATOM 1437 C CA . PRO A 1 179 ? 11.539 -4.289 -8.676 1.00 71.62 179 PRO A CA 1
ATOM 1438 C C . PRO A 1 179 ? 10.893 -3.967 -10.035 1.00 71.62 179 PRO A C 1
ATOM 1440 O O . PRO A 1 179 ? 11.476 -4.249 -11.075 1.00 71.62 179 PRO A O 1
ATOM 1443 N N . ARG A 1 180 ? 9.713 -3.335 -10.066 1.00 73.62 180 ARG A N 1
ATOM 1444 C CA . ARG A 1 180 ? 9.042 -2.894 -11.304 1.00 73.62 180 ARG A CA 1
ATOM 1445 C C . ARG A 1 180 ? 9.520 -1.529 -11.807 1.00 73.62 180 ARG A C 1
ATOM 1447 O O . ARG A 1 180 ? 9.082 -1.064 -12.859 1.00 73.62 180 ARG A O 1
ATOM 1454 N N . LYS A 1 181 ? 10.399 -0.845 -11.071 1.00 74.94 181 LYS A N 1
ATOM 1455 C CA . LYS A 1 181 ? 10.998 0.429 -11.486 1.00 74.94 181 LYS A CA 1
ATOM 1456 C C . LYS A 1 181 ? 12.405 0.151 -12.051 1.00 74.94 181 LYS A C 1
ATOM 1458 O O . LYS A 1 181 ? 13.292 -0.197 -11.275 1.00 74.94 181 LYS A O 1
ATOM 1463 N N . PRO A 1 182 ? 12.660 0.365 -13.360 1.00 73.88 182 PRO A N 1
ATOM 1464 C CA . PRO A 1 182 ? 13.936 0.006 -14.002 1.00 73.88 182 PRO A CA 1
ATOM 1465 C C . PRO A 1 182 ? 15.182 0.610 -13.342 1.00 73.88 182 PRO A C 1
ATOM 1467 O O . PRO A 1 182 ? 16.246 0.001 -13.318 1.00 73.88 182 PRO A O 1
ATOM 1470 N N . SER A 1 183 ? 15.054 1.789 -12.726 1.00 75.44 183 SER A N 1
ATOM 1471 C CA . SER A 1 183 ? 16.134 2.438 -11.969 1.00 75.44 183 SER A CA 1
ATOM 1472 C C . SER A 1 183 ? 16.700 1.585 -10.827 1.00 75.44 183 SER A C 1
ATOM 1474 O O . SER A 1 183 ? 17.806 1.857 -10.351 1.00 75.44 183 SER A O 1
ATOM 1476 N N . TYR A 1 184 ? 15.939 0.588 -10.373 1.00 74.81 184 TYR A N 1
ATOM 1477 C CA . TYR A 1 184 ? 16.301 -0.298 -9.279 1.00 74.81 184 TYR A CA 1
ATOM 1478 C C . TYR A 1 184 ? 16.868 -1.649 -9.719 1.00 74.81 184 TYR A C 1
ATOM 1480 O O . TYR A 1 184 ? 17.344 -2.400 -8.872 1.00 74.81 184 TYR A O 1
ATOM 1488 N N . GLU A 1 185 ? 16.890 -1.946 -11.019 1.00 71.94 185 GLU A N 1
ATOM 1489 C CA . GLU A 1 185 ? 17.381 -3.226 -11.540 1.00 71.94 185 GLU A CA 1
ATOM 1490 C C . GLU A 1 185 ? 18.816 -3.514 -11.076 1.00 71.94 185 GLU A C 1
ATOM 1492 O O . GLU A 1 185 ? 19.110 -4.612 -10.624 1.00 71.94 185 GLU A O 1
ATOM 1497 N N . LYS A 1 186 ? 19.676 -2.488 -11.037 1.00 72.81 186 LYS A N 1
ATOM 1498 C CA . LYS A 1 186 ? 21.073 -2.582 -10.572 1.00 72.81 186 LYS A CA 1
ATOM 1499 C C . LYS A 1 186 ? 21.259 -3.026 -9.113 1.00 72.81 186 LYS A C 1
ATOM 1501 O O . LYS A 1 186 ? 22.380 -3.358 -8.733 1.00 72.81 186 LYS A O 1
ATOM 1506 N N . TYR A 1 187 ? 20.219 -2.952 -8.280 1.00 70.50 187 TYR A N 1
ATOM 1507 C CA . TYR A 1 187 ? 20.309 -3.347 -6.870 1.00 70.50 187 TYR A CA 1
ATOM 1508 C C . TYR A 1 187 ? 20.098 -4.855 -6.681 1.00 70.50 187 TYR A C 1
ATOM 1510 O O . TYR A 1 187 ? 20.585 -5.426 -5.707 1.00 70.50 187 TYR A O 1
ATOM 1518 N N . TYR A 1 188 ? 19.444 -5.519 -7.635 1.00 69.12 188 TYR A N 1
ATOM 1519 C CA . TYR A 1 188 ? 19.301 -6.971 -7.676 1.00 69.12 188 TYR A CA 1
ATOM 1520 C C . TYR A 1 188 ? 20.353 -7.536 -8.645 1.00 69.12 188 TYR A C 1
ATOM 1522 O O . TYR A 1 188 ? 20.520 -6.970 -9.722 1.00 69.12 188 TYR A O 1
ATOM 1530 N N . PRO A 1 189 ? 21.110 -8.613 -8.342 1.00 66.06 189 PRO A N 1
ATOM 1531 C CA . PRO A 1 189 ? 21.045 -9.574 -7.229 1.00 66.06 189 PRO A CA 1
ATOM 1532 C C . PRO A 1 189 ? 22.067 -9.332 -6.095 1.00 66.06 189 PRO A C 1
ATOM 1534 O O . PRO A 1 189 ? 22.197 -10.153 -5.191 1.00 66.06 189 PRO A O 1
ATOM 1537 N N . THR A 1 190 ? 22.840 -8.247 -6.145 1.00 71.75 190 THR A N 1
ATOM 1538 C CA . THR A 1 190 ? 24.002 -8.031 -5.259 1.00 71.75 190 THR A CA 1
ATOM 1539 C C . THR A 1 190 ? 23.646 -7.406 -3.913 1.00 71.75 190 THR A C 1
ATOM 1541 O O . THR A 1 190 ? 24.533 -7.167 -3.098 1.00 71.75 190 THR A O 1
ATOM 1544 N N . MET A 1 191 ? 22.363 -7.142 -3.661 1.00 73.25 191 MET A N 1
ATOM 1545 C CA . MET A 1 191 ? 21.902 -6.437 -2.469 1.00 73.25 191 MET A CA 1
ATOM 1546 C C . MET A 1 191 ? 22.313 -7.111 -1.159 1.00 73.25 191 MET A C 1
ATOM 1548 O O . MET A 1 191 ? 22.789 -6.440 -0.251 1.00 73.25 191 MET A O 1
ATOM 1552 N N . GLU A 1 192 ? 22.204 -8.440 -1.075 1.00 73.81 192 GLU A N 1
ATOM 1553 C CA . GLU A 1 192 ? 22.634 -9.177 0.121 1.00 73.81 192 GLU A CA 1
ATOM 1554 C C . GLU A 1 192 ? 24.153 -9.149 0.335 1.00 73.81 192 GLU A C 1
ATOM 1556 O O . GLU A 1 192 ? 24.621 -9.383 1.446 1.00 73.81 192 GLU A O 1
ATOM 1561 N N . ALA A 1 193 ? 24.917 -8.847 -0.717 1.00 76.50 193 ALA A N 1
ATOM 1562 C CA . ALA A 1 193 ? 26.366 -8.706 -0.670 1.00 76.50 193 ALA A CA 1
ATOM 1563 C C . ALA A 1 193 ? 26.818 -7.255 -0.420 1.00 76.50 193 ALA A C 1
ATOM 1565 O O . ALA A 1 193 ? 28.020 -6.987 -0.379 1.00 76.50 193 ALA A O 1
ATOM 1566 N N . GLN A 1 194 ? 25.888 -6.304 -0.268 1.00 74.62 194 GLN A N 1
ATOM 1567 C CA . GLN A 1 194 ? 26.239 -4.921 0.043 1.00 74.62 194 GLN A CA 1
ATOM 1568 C C . GLN A 1 194 ? 26.915 -4.860 1.422 1.00 74.62 194 GLN A C 1
ATOM 1570 O O . GLN A 1 194 ? 26.400 -5.465 2.366 1.00 74.62 194 GLN A O 1
ATOM 1575 N N . PRO A 1 195 ? 28.018 -4.101 1.585 1.00 77.88 195 PRO A N 1
ATOM 1576 C CA . PRO A 1 195 ? 28.747 -4.028 2.852 1.00 77.88 195 PRO A CA 1
ATOM 1577 C C . PRO A 1 195 ? 27.856 -3.690 4.049 1.00 77.88 195 PRO A C 1
ATOM 1579 O O . PRO A 1 195 ? 28.000 -4.296 5.104 1.00 77.88 195 PRO A O 1
ATOM 1582 N N . PHE A 1 196 ? 26.889 -2.788 3.863 1.00 73.81 196 PHE A N 1
ATOM 1583 C CA . PHE A 1 196 ? 25.910 -2.441 4.891 1.00 73.81 196 PHE A CA 1
ATOM 1584 C C . PHE A 1 196 ? 25.049 -3.636 5.317 1.00 73.81 196 PHE A C 1
ATOM 1586 O O . PHE A 1 196 ? 24.836 -3.835 6.501 1.00 73.81 196 PHE A O 1
ATOM 1593 N N . VAL A 1 197 ? 2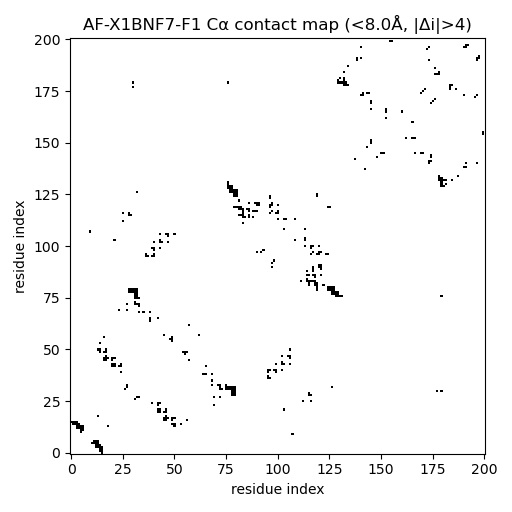4.582 -4.461 4.375 1.00 71.88 197 VAL A N 1
ATOM 1594 C CA . VAL A 1 197 ? 23.751 -5.633 4.694 1.00 71.88 197 VAL A CA 1
ATOM 1595 C C . VAL A 1 197 ? 24.573 -6.707 5.406 1.00 71.88 197 VAL A C 1
ATOM 1597 O O . VAL A 1 197 ? 24.086 -7.316 6.352 1.00 71.88 197 VAL A O 1
ATOM 1600 N N . ILE A 1 198 ? 25.829 -6.907 4.998 1.00 73.06 198 ILE A N 1
ATOM 1601 C CA . ILE A 1 198 ? 26.738 -7.867 5.641 1.00 73.06 198 ILE A CA 1
ATOM 1602 C C . ILE A 1 198 ? 27.072 -7.442 7.076 1.00 73.06 198 ILE A C 1
ATOM 1604 O O . ILE A 1 198 ? 27.120 -8.291 7.954 1.00 73.06 198 ILE A O 1
ATOM 1608 N N . GLN A 1 199 ? 27.291 -6.149 7.324 1.00 66.81 199 GLN A N 1
ATOM 1609 C CA . GLN A 1 199 ? 27.662 -5.627 8.647 1.00 66.81 199 GLN A CA 1
ATOM 1610 C C . GLN A 1 199 ? 26.539 -5.705 9.691 1.00 66.81 199 GLN A C 1
ATOM 1612 O O . GLN A 1 199 ? 26.805 -5.532 10.877 1.00 66.81 199 GLN A O 1
ATOM 1617 N N . VAL A 1 200 ? 25.301 -5.907 9.243 1.00 61.62 200 VAL A N 1
ATOM 1618 C CA . VAL A 1 200 ? 24.084 -5.864 10.068 1.00 61.62 200 VAL A CA 1
ATOM 1619 C C . VAL A 1 200 ? 23.478 -7.261 10.271 1.00 61.62 200 VAL A C 1
ATOM 1621 O O . VAL A 1 200 ? 22.592 -7.426 11.107 1.00 61.62 200 VAL A O 1
ATOM 1624 N N . ARG A 1 201 ? 23.948 -8.264 9.517 1.00 57.91 201 ARG A N 1
ATOM 1625 C CA . ARG A 1 201 ? 23.669 -9.684 9.778 1.00 57.91 201 ARG A CA 1
ATOM 1626 C C . ARG A 1 201 ? 24.414 -10.159 11.020 1.00 57.91 201 ARG A C 1
ATOM 1628 O O . ARG A 1 201 ? 23.805 -10.958 11.761 1.00 57.91 201 ARG A O 1
#

Foldseek 3Di:
DAQFDQDVVVRATAGPLLCVLLVLLLCLQVFWADPPLVLSLVSLVRSVVCRVDVPDDDDPVNVVVSVVRSVVRVPHQKHFDFDLVPQPPDQPDDDSLVSSLVSCVVSPDDSSSSSSSSRCRVVPNDIDGFDPLDDPDDDVLQVDQCVVVVCLLVLDPCPVDDVVVVNVVSCVLGHVAHSRDPVRSVCPPCSCVPPVNVVSD

Mean predicted aligned error: 6.86 Å